Protein 6B4A (pdb70)

Structure (mmCIF, N/CA/C/O backbone):
data_6B4A
#
_entry.id   6B4A
#
_cell.length_a   36.860
_cell.length_b   53.230
_cell.length_c   96.380
_cell.angle_alpha   90.000
_cell.angle_beta   90.000
_cell.angle_gamma   90.000
#
_symmetry.space_group_name_H-M   'P 21 21 21'
#
loop_
_entity.id
_entity.type
_entity.pdbx_description
1 polymer Doublecortin
2 non-polymer 'FORMIC ACID'
3 water water
#
loop_
_atom_site.group_PDB
_atom_site.id
_atom_site.type_symbol
_atom_site.label_atom_id
_atom_site.label_alt_id
_atom_site.label_comp_id
_atom_site.label_asym_id
_atom_site.label_entity_id
_atom_site.label_seq_id
_atom_site.pdbx_PDB_ins_code
_atom_site.Cartn_x
_atom_site.Cartn_y
_atom_site.Cartn_z
_atom_site.occupancy
_atom_site.B_iso_or_equiv
_atom_site.auth_seq_id
_atom_site.auth_comp_id
_atom_site.auth_asym_id
_atom_site.auth_atom_id
_atom_site.pdbx_PDB_model_num
ATOM 1 N N . ILE A 1 9 ? 49.007 -14.004 0.013 1.00 83.80 148 ILE A N 1
ATOM 2 C CA . ILE A 1 9 ? 48.806 -12.562 -0.080 1.00 81.50 148 ILE A CA 1
ATOM 3 C C . ILE A 1 9 ? 47.529 -12.259 -0.859 1.00 78.29 148 ILE A C 1
ATOM 4 O O . ILE A 1 9 ? 47.478 -12.444 -2.072 1.00 82.46 148 ILE A O 1
ATOM 6 N N . PRO A 1 10 ? 46.495 -11.796 -0.166 1.00 80.02 149 PRO A N 1
ATOM 7 C CA . PRO A 1 10 ? 45.227 -11.501 -0.842 1.00 84.04 149 PRO A CA 1
ATOM 8 C C . PRO A 1 10 ? 45.320 -10.275 -1.742 1.00 83.32 149 PRO A C 1
ATOM 9 O O . PRO A 1 10 ? 46.215 -9.435 -1.620 1.00 83.27 149 PRO A O 1
ATOM 13 N N . ALA A 1 11 ? 44.370 -10.200 -2.677 1.00 83.35 150 ALA A N 1
ATOM 14 C CA . ALA A 1 11 ? 44.137 -8.986 -3.440 1.00 82.16 150 ALA A CA 1
ATOM 15 C C . ALA A 1 11 ? 43.585 -7.905 -2.510 1.00 70.07 150 ALA A C 1
ATOM 16 O O . ALA A 1 11 ? 43.089 -8.212 -1.424 1.00 68.85 150 ALA A O 1
ATOM 18 N N . PRO A 1 12 ? 43.681 -6.630 -2.900 1.00 69.73 151 PRO A N 1
ATOM 19 C CA . PRO A 1 12 ? 43.251 -5.545 -1.996 1.00 61.99 151 PRO A CA 1
ATOM 20 C C . PRO A 1 12 ? 41.765 -5.619 -1.682 1.00 65.01 151 PRO A C 1
ATOM 21 O O . PRO A 1 12 ? 40.919 -5.607 -2.579 1.00 74.33 151 PRO A O 1
ATOM 25 N N . ARG A 1 13 ? 41.451 -5.676 -0.388 1.00 51.15 152 ARG A N 1
ATOM 26 C CA . ARG A 1 13 ? 40.066 -5.771 0.052 1.00 50.52 152 ARG A CA 1
ATOM 27 C C . ARG A 1 13 ? 39.328 -4.457 -0.189 1.00 55.29 152 ARG A C 1
ATOM 28 O O . ARG A 1 13 ? 39.903 -3.370 -0.074 1.00 58.38 152 ARG A O 1
ATOM 36 N N . LEU A 1 14 ? 38.045 -4.564 -0.525 1.00 44.44 153 LEU A N 1
ATOM 37 C CA . LEU A 1 14 ? 37.205 -3.405 -0.799 1.00 43.42 153 LEU A CA 1
ATOM 38 C C . LEU A 1 14 ? 36.381 -3.068 0.435 1.00 47.73 153 LEU A C 1
ATOM 39 O O . LEU A 1 14 ? 35.727 -3.954 1.006 1.00 39.96 153 LEU A O 1
ATOM 44 N N . MET A 1 15 ? 36.422 -1.795 0.838 1.00 39.30 154 MET A N 1
ATOM 45 C CA . MET A 1 15 ? 35.595 -1.249 1.907 1.00 36.77 154 MET A CA 1
ATOM 46 C C . MET A 1 15 ? 34.592 -0.272 1.315 1.00 41.48 154 MET A C 1
ATOM 47 O O . MET A 1 15 ? 34.958 0.576 0.490 1.00 47.35 154 MET A O 1
ATOM 52 N N . TRP A 1 16 ? 33.341 -0.364 1.759 1.00 36.83 155 TRP A N 1
ATOM 53 C CA . TRP A 1 16 ? 32.324 0.635 1.439 1.00 37.54 155 TRP A CA 1
ATOM 54 C C . TRP A 1 16 ? 32.224 1.569 2.644 1.00 34.37 155 TRP A C 1
ATOM 55 O O . TRP A 1 16 ? 31.677 1.190 3.689 1.00 33.51 155 TRP A O 1
ATOM 66 N N . LEU A 1 17 ? 32.776 2.776 2.507 1.00 36.10 156 LEU A N 1
ATOM 67 C CA . LEU A 1 17 ? 32.929 3.712 3.622 1.00 36.60 156 LEU A CA 1
ATOM 68 C C . LEU A 1 17 ? 31.727 4.643 3.756 1.00 41.16 156 LEU A C 1
ATOM 69 O O . LEU A 1 17 ? 31.276 5.237 2.769 1.00 43.19 156 LEU A O 1
ATOM 74 N N . TYR A 1 18 ? 31.248 4.814 4.994 1.00 36.39 157 TYR A N 1
ATOM 75 C CA . TYR A 1 18 ? 30.117 5.689 5.288 1.00 37.23 157 TYR A CA 1
ATOM 76 C C . TYR A 1 18 ? 30.529 6.798 6.247 1.00 41.12 157 TYR A C 1
ATOM 77 O O . TYR A 1 18 ? 31.185 6.542 7.261 1.00 39.81 157 TYR A O 1
ATOM 86 N N . ARG A 1 19 ? 30.158 8.031 5.901 1.00 42.04 158 ARG A N 1
ATOM 87 C CA . ARG A 1 19 ? 30.483 9.207 6.701 1.00 52.56 158 ARG A CA 1
ATOM 88 C C . ARG A 1 19 ? 29.505 9.313 7.859 1.00 45.82 158 ARG A C 1
ATOM 89 O O . ARG A 1 19 ? 28.291 9.379 7.651 1.00 46.40 158 ARG A O 1
ATOM 97 N N . ASN A 1 20 ? 30.029 9.353 9.070 1.00 41.90 159 ASN A N 1
ATOM 98 C CA . ASN A 1 20 ? 29.173 9.304 10.245 1.00 43.05 159 ASN A CA 1
ATOM 99 C C . ASN A 1 20 ? 28.290 10.535 10.297 1.00 50.20 159 ASN A C 1
ATOM 100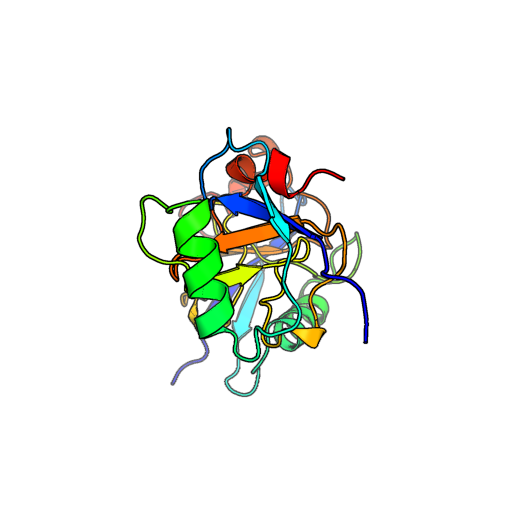 O O . ASN A 1 20 ? 28.786 11.664 10.274 1.00 59.51 159 ASN A O 1
ATOM 105 N N . GLY A 1 21 ? 26.981 10.314 10.363 1.00 48.59 160 GLY A N 1
ATOM 106 C CA . GLY A 1 21 ? 26.031 11.387 10.531 1.00 46.42 160 GLY A CA 1
ATOM 107 C C . GLY A 1 21 ? 25.525 11.980 9.243 1.00 49.15 160 GLY A C 1
ATOM 108 O O . GLY A 1 21 ? 24.678 12.883 9.287 1.00 51.06 160 GLY A O 1
ATOM 109 N N . ASP A 1 22 ? 26.017 11.503 8.101 1.00 51.77 161 ASP A N 1
ATOM 110 C CA . ASP A 1 22 ? 25.633 12.005 6.781 1.00 53.07 161 ASP A CA 1
ATOM 111 C C . ASP A 1 22 ? 24.611 11.017 6.223 1.00 54.30 161 ASP A C 1
ATOM 112 O O . ASP A 1 22 ? 24.956 10.056 5.530 1.00 54.05 161 ASP A O 1
ATOM 117 N N . LYS A 1 23 ? 23.334 11.261 6.535 1.00 55.73 162 LYS A N 1
ATOM 118 C CA . LYS A 1 23 ? 22.271 10.327 6.183 1.00 56.88 162 LYS A CA 1
ATOM 119 C C . LYS A 1 23 ? 22.084 10.176 4.682 1.00 59.42 162 LYS A C 1
ATOM 120 O O . LYS A 1 23 ? 21.406 9.238 4.253 1.00 61.36 162 LYS A O 1
ATOM 122 N N . HIS A 1 24 ? 22.648 11.071 3.877 1.00 62.24 163 HIS A N 1
ATOM 123 C CA . HIS A 1 24 ? 22.542 10.975 2.432 1.00 63.35 163 HIS A CA 1
ATOM 124 C C . HIS A 1 24 ? 23.751 10.306 1.795 1.00 62.11 163 HIS A C 1
ATOM 125 O O . HIS A 1 24 ? 23.750 10.087 0.582 1.00 68.49 163 HIS A O 1
ATOM 132 N N . ASP A 1 25 ? 24.780 9.981 2.575 1.00 59.06 164 ASP A N 1
ATOM 133 C CA . ASP A 1 25 ? 25.949 9.298 2.035 1.00 60.52 164 ASP A CA 1
ATOM 134 C C . ASP A 1 25 ? 25.551 7.928 1.500 1.00 57.85 164 ASP A C 1
ATOM 135 O O . ASP A 1 25 ? 25.093 7.065 2.254 1.00 56.42 164 ASP A O 1
ATOM 140 N N . ASP A 1 26 ? 25.727 7.725 0.197 1.00 59.58 165 ASP A N 1
ATOM 141 C CA . ASP A 1 26 ? 25.427 6.441 -0.412 1.00 65.79 165 ASP A CA 1
ATOM 142 C C . ASP A 1 26 ? 26.607 5.478 -0.381 1.00 57.44 165 ASP A C 1
ATOM 143 O O . ASP A 1 26 ? 26.529 4.410 -0.987 1.00 57.63 165 ASP A O 1
ATOM 148 N N . GLY A 1 27 ? 27.699 5.829 0.291 1.00 55.43 166 GLY A N 1
ATOM 149 C CA . GLY A 1 27 ? 28.850 4.949 0.369 1.00 53.33 166 GLY A CA 1
ATOM 150 C C . GLY A 1 27 ? 29.961 5.250 -0.623 1.00 54.03 166 GLY A C 1
ATOM 151 O O . GLY A 1 27 ? 29.710 5.470 -1.811 1.00 56.41 166 GLY A O 1
ATOM 152 N N . THR A 1 28 ? 31.202 5.231 -0.139 1.00 41.77 167 THR A N 1
ATOM 153 C CA . THR A 1 28 ? 32.383 5.505 -0.948 1.00 44.32 167 THR A CA 1
ATOM 154 C C . THR A 1 28 ? 33.262 4.264 -1.006 1.00 43.96 167 THR A C 1
ATOM 155 O O . THR A 1 28 ? 33.782 3.836 0.038 1.00 41.90 167 THR A O 1
ATOM 159 N N . PRO A 1 29 ? 33.472 3.660 -2.177 1.00 45.58 168 PRO A N 1
ATOM 160 C CA . PRO A 1 29 ? 34.328 2.467 -2.246 1.00 45.68 168 PRO A CA 1
ATOM 161 C C . PRO A 1 29 ? 35.797 2.825 -2.076 1.00 54.53 168 PRO A C 1
ATOM 162 O O . PRO A 1 29 ? 36.294 3.800 -2.647 1.00 50.97 168 PRO A O 1
ATOM 166 N N . PHE A 1 30 ? 36.504 1.993 -1.318 1.00 46.87 169 PHE A N 1
ATOM 167 C CA . PHE A 1 30 ? 37.897 2.229 -0.970 1.00 48.92 169 PHE A CA 1
ATOM 168 C C . PHE A 1 30 ? 38.627 0.894 -0.943 1.00 51.48 169 PHE A C 1
ATOM 169 O O . PHE A 1 30 ? 38.180 -0.042 -0.270 1.00 47.23 169 PHE A O 1
ATOM 177 N N . PHE A 1 31 ? 39.754 0.810 -1.647 1.00 53.99 170 PHE A N 1
ATOM 178 C CA . PHE A 1 31 ? 40.532 -0.420 -1.732 1.00 55.97 170 PHE A CA 1
ATOM 179 C C . PHE A 1 31 ? 41.716 -0.353 -0.776 1.00 57.04 170 PHE A C 1
ATOM 180 O O . PHE A 1 31 ? 42.538 0.565 -0.860 1.00 59.68 170 PHE A O 1
ATOM 188 N N . VAL A 1 32 ? 41.810 -1.336 0.116 1.00 55.47 171 VAL A N 1
ATOM 189 C CA . VAL A 1 32 ? 42.899 -1.409 1.087 1.00 56.66 171 VAL A CA 1
ATOM 190 C C . VAL A 1 32 ? 44.099 -2.060 0.404 1.00 64.49 171 VAL A C 1
ATOM 191 O O . VAL A 1 32 ? 44.166 -3.285 0.288 1.00 67.61 171 VAL A O 1
ATOM 195 N N . ARG A 1 33 ? 45.060 -1.248 -0.026 1.00 72.17 172 ARG A N 1
ATOM 196 C CA . ARG A 1 33 ? 46.248 -1.798 -0.660 1.00 81.82 172 ARG A CA 1
ATOM 197 C C . ARG A 1 33 ? 47.062 -2.587 0.367 1.00 85.62 172 ARG A C 1
ATOM 198 O O . ARG A 1 33 ? 47.013 -2.294 1.567 1.00 77.95 172 ARG A O 1
ATOM 200 N N . PRO A 1 34 ? 47.804 -3.608 -0.077 1.00 89.08 173 PRO A N 1
ATOM 201 C CA . PRO A 1 34 ? 48.409 -4.555 0.877 1.00 87.74 173 PRO A CA 1
ATOM 202 C C . PRO A 1 34 ? 49.540 -3.977 1.717 1.00 88.80 173 PRO A C 1
ATOM 203 O O . PRO A 1 34 ? 49.962 -4.635 2.678 1.00 87.68 173 PRO A O 1
ATOM 207 N N . TYR A 1 35 ? 50.051 -2.788 1.394 1.00 88.25 174 TYR A N 1
ATOM 208 C CA . TYR A 1 35 ? 51.175 -2.243 2.145 1.00 89.27 174 TYR A CA 1
ATOM 209 C C . TYR A 1 35 ? 50.757 -1.635 3.478 1.00 84.24 174 TYR A C 1
ATOM 210 O O . TYR A 1 35 ? 51.605 -1.480 4.362 1.00 89.16 174 TYR A O 1
ATOM 219 N N . ILE A 1 36 ? 49.482 -1.291 3.639 1.00 78.30 175 ILE A N 1
ATOM 220 C CA . ILE A 1 36 ? 48.989 -0.592 4.825 1.00 69.65 175 ILE A CA 1
ATOM 221 C C . ILE A 1 36 ? 49.089 -1.535 6.022 1.00 68.64 175 ILE A C 1
ATOM 222 O O . ILE A 1 36 ? 48.384 -2.546 6.085 1.00 66.88 175 ILE A O 1
ATOM 227 N N . LYS A 1 37 ? 49.955 -1.200 6.986 1.00 70.92 176 LYS A N 1
ATOM 228 C CA . LYS A 1 37 ? 50.261 -2.105 8.087 1.00 73.57 176 LYS A CA 1
ATOM 229 C C . LYS A 1 37 ? 49.745 -1.662 9.453 1.00 73.74 176 LYS A C 1
ATOM 230 O O . LYS A 1 37 ? 49.603 -2.512 10.338 1.00 72.83 176 LYS A O 1
ATOM 232 N N . SER A 1 38 ? 49.450 -0.379 9.658 1.00 63.95 177 SER A N 1
ATOM 233 C CA . SER A 1 38 ? 48.901 0.079 10.928 1.00 60.46 177 SER A CA 1
ATOM 234 C C . SER A 1 38 ? 47.566 0.777 10.708 1.00 62.98 177 SER A C 1
ATOM 235 O O . SER A 1 38 ? 47.264 1.262 9.613 1.00 55.70 177 SER A O 1
ATOM 238 N N . MET A 1 39 ? 46.765 0.824 11.777 1.00 48.19 178 MET A N 1
ATOM 239 C CA . MET A 1 39 ? 45.455 1.455 11.680 1.00 43.16 178 MET A CA 1
ATOM 240 C C . MET A 1 39 ? 45.579 2.931 11.338 1.00 48.64 178 MET A C 1
ATOM 241 O O . MET A 1 39 ? 44.827 3.438 10.497 1.00 47.47 178 MET A O 1
ATOM 246 N N . GLU A 1 40 ? 46.520 3.644 11.977 1.00 47.64 179 GLU A N 1
ATOM 247 C CA . GLU A 1 40 ? 46.637 5.079 11.721 1.00 48.59 179 GLU A CA 1
ATOM 248 C C . GLU A 1 40 ? 46.991 5.348 10.268 1.00 46.97 179 GLU A C 1
ATOM 249 O O . GLU A 1 40 ? 46.519 6.324 9.676 1.00 49.71 179 GLU A O 1
ATOM 255 N N . SER A 1 41 ? 47.824 4.492 9.677 1.00 49.65 180 SER A N 1
ATOM 256 C CA . SER A 1 41 ? 48.086 4.591 8.247 1.00 52.35 180 SER A CA 1
ATOM 257 C C . SER A 1 41 ? 46.798 4.463 7.442 1.00 49.95 180 SER A C 1
ATOM 258 O O . SER A 1 41 ? 46.577 5.215 6.486 1.00 46.02 180 SER A O 1
ATOM 261 N N . LEU A 1 42 ? 45.935 3.517 7.819 1.00 43.50 181 LEU A N 1
ATOM 262 C CA . LEU A 1 42 ? 44.664 3.343 7.120 1.00 43.35 181 LEU A CA 1
ATOM 263 C C . LEU A 1 42 ? 43.741 4.538 7.331 1.00 43.65 181 LEU A C 1
ATOM 264 O O . LEU A 1 42 ? 43.139 5.037 6.371 1.00 43.93 181 LEU A O 1
ATOM 269 N N . TYR A 1 43 ? 43.614 5.004 8.583 1.00 41.84 182 TYR A N 1
ATOM 270 C CA . TYR A 1 43 ? 42.780 6.172 8.869 1.00 44.86 182 TYR A CA 1
ATOM 271 C C . TYR A 1 43 ? 43.208 7.366 8.033 1.00 43.26 182 TYR A C 1
ATOM 272 O O . TYR A 1 43 ? 42.366 8.142 7.563 1.00 45.10 182 TYR A O 1
ATOM 281 N N . GLN A 1 44 ? 44.520 7.538 7.853 1.00 44.02 183 GLN A N 1
ATOM 282 C CA . GLN A 1 44 ? 45.019 8.666 7.073 1.00 56.19 183 GLN A CA 1
ATOM 283 C C . GLN A 1 44 ? 44.564 8.572 5.622 1.00 52.04 183 GLN A C 1
ATOM 284 O O . GLN A 1 44 ? 44.091 9.558 5.045 1.00 51.65 183 GLN A O 1
ATOM 286 N N . GLN A 1 45 ? 44.698 7.389 5.013 1.00 47.64 184 GLN A N 1
ATOM 287 C CA . GLN A 1 45 ? 44.294 7.241 3.617 1.00 54.39 184 GLN A CA 1
ATOM 288 C C . GLN A 1 45 ? 42.783 7.381 3.453 1.00 52.16 184 GLN A C 1
ATOM 289 O O . GLN A 1 45 ? 42.323 7.967 2.467 1.00 51.05 184 GLN A O 1
ATOM 291 N N . ILE A 1 46 ? 42.005 6.887 4.425 1.00 47.38 185 ILE A N 1
ATOM 292 C CA . ILE A 1 46 ? 40.551 7.026 4.380 1.00 47.02 185 ILE A CA 1
ATOM 293 C C . ILE A 1 46 ? 40.147 8.482 4.530 1.00 57.03 185 ILE A C 1
ATOM 294 O O . ILE A 1 46 ? 39.282 8.981 3.798 1.00 49.44 185 ILE A O 1
ATOM 299 N N . THR A 1 47 ? 40.762 9.183 5.486 1.00 47.10 186 THR A N 1
ATOM 300 C CA . THR A 1 47 ? 40.486 10.605 5.661 1.00 48.99 186 THR A CA 1
ATOM 301 C C . THR A 1 47 ? 40.663 11.364 4.353 1.00 57.06 186 THR A C 1
ATOM 302 O O . THR A 1 47 ? 39.818 12.189 3.987 1.00 59.06 186 THR A O 1
ATOM 306 N N . LYS A 1 48 ? 41.741 11.072 3.619 1.00 61.31 187 LYS A N 1
ATOM 307 C CA . LYS A 1 48 ? 41.980 11.746 2.345 1.00 64.42 187 LYS A CA 1
ATOM 308 C C . LYS A 1 48 ? 40.805 11.568 1.389 1.00 64.16 187 LYS A C 1
ATOM 309 O O . LYS A 1 48 ? 40.447 12.497 0.660 1.00 66.50 187 LYS A O 1
ATOM 311 N N . GLU A 1 49 ? 40.173 10.394 1.398 1.00 54.73 188 GLU A N 1
ATOM 312 C CA . GLU A 1 49 ? 39.139 10.095 0.411 1.00 56.40 188 GLU A CA 1
ATOM 313 C C . GLU A 1 49 ? 37.809 10.753 0.755 1.00 62.05 188 GLU A C 1
ATOM 314 O O . GLU A 1 49 ? 37.218 11.437 -0.084 1.00 65.22 188 GLU A O 1
ATOM 320 N N . ILE A 1 50 ? 37.312 10.548 1.977 1.00 62.84 189 ILE A N 1
ATOM 321 C CA . ILE A 1 50 ? 35.960 10.982 2.324 1.00 61.29 189 ILE A CA 1
ATOM 322 C C . ILE A 1 50 ? 35.923 12.324 3.051 1.00 58.95 189 ILE A C 1
ATOM 323 O O . ILE A 1 50 ? 34.840 12.919 3.154 1.00 60.34 189 ILE A O 1
ATOM 328 N N . THR A 1 51 ? 37.066 12.821 3.546 1.00 52.03 190 THR A N 1
ATOM 329 C CA . THR A 1 51 ? 37.231 14.086 4.268 1.00 63.95 190 THR A CA 1
ATOM 330 C C . THR A 1 51 ? 36.049 14.407 5.179 1.00 65.37 190 THR A C 1
ATOM 331 O O . THR A 1 51 ? 35.263 15.314 4.876 1.00 70.76 190 THR A O 1
ATOM 335 N N . PRO A 1 52 ? 35.908 13.708 6.306 1.00 59.47 191 PRO A N 1
ATOM 336 C CA . PRO A 1 52 ? 34.788 13.986 7.215 1.00 55.55 191 PRO A CA 1
ATOM 337 C C . PRO A 1 52 ? 34.797 15.428 7.701 1.00 63.37 191 PRO A C 1
ATOM 338 O O . PRO A 1 52 ? 35.847 16.002 8.011 1.00 57.83 191 PRO A O 1
ATOM 342 N N . ILE A 1 53 ? 33.599 16.015 7.774 1.00 69.83 192 ILE A N 1
ATOM 343 C CA . ILE A 1 53 ? 33.476 17.400 8.216 1.00 72.42 192 ILE A CA 1
ATOM 344 C C . ILE A 1 53 ? 33.775 17.570 9.697 1.00 74.75 192 ILE A C 1
ATOM 345 O O . ILE A 1 53 ? 33.798 18.704 10.186 1.00 78.21 192 ILE A O 1
ATOM 347 N N . ALA A 1 54 ? 34.044 16.485 10.419 1.00 66.02 193 ALA A N 1
ATOM 348 C CA . ALA A 1 54 ? 34.367 16.550 11.840 1.00 68.80 193 ALA A CA 1
ATOM 349 C C . ALA A 1 54 ? 35.836 16.255 12.134 1.00 65.14 193 ALA A C 1
ATOM 350 O O . ALA A 1 54 ? 36.217 16.158 13.307 1.00 64.80 193 ALA A O 1
ATOM 352 N N . GLY A 1 55 ? 36.672 16.123 11.111 1.00 58.71 194 GLY A N 1
ATOM 353 C CA . GLY A 1 55 ? 38.082 15.899 11.317 1.00 58.31 194 GLY A CA 1
ATOM 354 C C . GLY A 1 55 ? 38.524 14.543 10.806 1.00 57.45 194 GLY A C 1
ATOM 355 O O . GLY A 1 55 ? 37.725 13.760 10.287 1.00 55.25 194 GLY A O 1
ATOM 356 N N . PRO A 1 56 ? 39.814 14.244 10.942 1.00 48.58 195 PRO A N 1
ATOM 357 C CA . PRO A 1 56 ? 40.331 12.987 10.411 1.00 44.74 195 PRO A CA 1
ATOM 358 C C . PRO A 1 56 ? 39.689 11.783 11.082 1.00 42.02 195 PRO A C 1
ATOM 359 O O . PRO A 1 56 ? 39.257 11.830 12.238 1.00 41.25 195 PRO A O 1
ATOM 363 N N . VAL A 1 57 ? 39.633 10.689 10.330 1.00 40.58 196 VAL A N 1
ATOM 364 C CA . VAL A 1 57 ? 39.039 9.472 10.856 1.00 35.90 196 VAL A CA 1
ATOM 365 C C . VAL A 1 57 ? 39.880 8.952 12.009 1.00 37.04 196 VAL A C 1
ATOM 366 O O . VAL A 1 57 ? 41.113 8.911 11.929 1.00 44.20 196 VAL A O 1
ATOM 370 N N . ARG A 1 58 ? 39.213 8.551 13.096 1.00 39.42 197 ARG A N 1
ATOM 371 C CA . ARG A 1 58 ? 39.876 7.888 14.211 1.00 35.98 197 ARG A CA 1
ATOM 372 C C . ARG A 1 58 ? 39.269 6.545 14.574 1.00 37.16 197 ARG A C 1
ATOM 373 O O . ARG A 1 58 ? 39.940 5.746 15.237 1.00 42.04 197 ARG A O 1
ATOM 381 N N . ARG A 1 59 ? 38.023 6.290 14.201 1.00 38.53 198 ARG A N 1
ATOM 382 C CA . ARG A 1 59 ? 37.359 5.037 14.513 1.00 34.88 198 ARG A CA 1
ATOM 383 C C . ARG A 1 59 ? 36.614 4.551 13.289 1.00 32.40 198 ARG A C 1
ATOM 384 O O . ARG A 1 59 ? 36.028 5.347 12.549 1.00 32.19 198 ARG A O 1
ATOM 392 N N . ILE A 1 60 ? 36.610 3.236 13.112 1.00 25.44 199 ILE A N 1
ATOM 393 C CA . ILE A 1 60 ? 35.848 2.578 12.063 1.00 24.91 199 ILE A CA 1
ATOM 394 C C . ILE A 1 60 ? 35.064 1.438 12.696 1.00 27.88 199 ILE A C 1
ATOM 395 O O . ILE A 1 60 ? 35.632 0.624 13.434 1.00 31.77 199 ILE A O 1
ATOM 400 N N . PHE A 1 61 ? 33.763 1.410 12.430 1.00 23.37 200 PHE A N 1
ATOM 401 C CA . PHE A 1 61 ? 32.833 0.414 12.938 1.00 24.14 200 PHE A CA 1
ATOM 402 C C . PHE A 1 61 ? 32.362 -0.475 11.794 1.00 27.40 200 PHE A C 1
ATOM 403 O O . PHE A 1 61 ? 32.096 0.023 10.694 1.00 28.05 200 PHE A O 1
ATOM 411 N N . ASP A 1 62 ? 32.223 -1.780 12.053 1.00 26.94 201 ASP A N 1
ATOM 412 C CA . ASP A 1 62 ? 31.470 -2.602 11.117 1.00 27.70 201 ASP A CA 1
ATOM 413 C C . ASP A 1 62 ? 29.977 -2.430 11.396 1.00 26.01 201 ASP A C 1
ATOM 414 O O . ASP A 1 62 ? 29.573 -1.698 12.298 1.00 25.63 201 ASP A O 1
ATOM 419 N N . GLN A 1 63 ? 29.139 -3.097 10.601 1.00 27.31 202 GLN A N 1
ATOM 420 C CA . GLN A 1 63 ? 27.684 -2.978 10.720 1.00 26.58 202 GLN A CA 1
ATOM 421 C C . GLN A 1 63 ? 27.119 -3.583 12.001 1.00 28.60 202 GLN A C 1
ATOM 422 O O . GLN A 1 63 ? 25.933 -3.395 12.282 1.00 35.10 202 GLN A O 1
ATOM 428 N N . ASN A 1 64 ? 27.904 -4.339 12.759 1.00 30.55 203 ASN A N 1
ATOM 429 C CA . ASN A 1 64 ? 27.491 -4.724 14.101 1.00 35.76 203 ASN A CA 1
ATOM 430 C C . ASN A 1 64 ? 28.077 -3.800 15.153 1.00 31.33 203 ASN A C 1
ATOM 431 O O . ASN A 1 64 ? 28.097 -4.146 16.339 1.00 37.15 203 ASN A O 1
ATOM 436 N N . PHE A 1 65 ? 28.570 -2.638 14.726 1.00 29.02 204 PHE A N 1
ATOM 437 C CA . PHE A 1 65 ? 29.139 -1.618 15.610 1.00 35.15 204 PHE A CA 1
ATOM 438 C C . PHE A 1 65 ? 30.324 -2.143 16.414 1.00 38.00 204 PHE A C 1
ATOM 439 O O . PHE A 1 65 ? 30.619 -1.648 17.502 1.00 31.98 204 PHE A O 1
ATOM 447 N N . ARG A 1 66 ? 31.024 -3.143 15.888 1.00 33.79 205 ARG A N 1
ATOM 448 C CA . ARG A 1 66 ? 32.301 -3.525 16.467 1.00 39.04 205 ARG A CA 1
ATOM 449 C C . ARG A 1 66 ? 33.377 -2.608 15.909 1.00 39.24 205 ARG A C 1
ATOM 450 O O . ARG A 1 66 ? 33.430 -2.367 14.698 1.00 29.81 205 ARG A O 1
ATOM 452 N N . VAL A 1 67 ? 34.231 -2.099 16.797 1.00 30.45 206 VAL A N 1
ATOM 453 C CA . VAL A 1 67 ? 35.348 -1.255 16.388 1.00 31.95 206 VAL A CA 1
ATOM 454 C C . VAL A 1 67 ? 36.412 -2.120 15.733 1.00 37.06 206 VAL A C 1
ATOM 455 O O . VAL A 1 67 ? 36.798 -3.173 16.258 1.00 37.58 206 VAL A O 1
ATOM 459 N N . ILE A 1 68 ? 36.921 -1.670 14.598 1.00 33.15 207 ILE A N 1
ATOM 460 C CA . ILE A 1 68 ? 38.012 -2.378 13.941 1.00 38.47 207 ILE A CA 1
ATOM 461 C C . ILE A 1 68 ? 39.304 -2.029 14.666 1.00 39.16 207 ILE A C 1
ATOM 462 O O . ILE A 1 68 ? 39.652 -0.852 14.806 1.00 36.64 207 ILE A O 1
ATOM 467 N N . THR A 1 69 ? 40.017 -3.048 15.135 1.00 36.43 208 THR A N 1
ATOM 468 C CA . THR A 1 69 ? 41.250 -2.816 15.871 1.00 47.65 208 THR A CA 1
ATOM 469 C C . THR A 1 69 ? 42.485 -3.262 15.112 1.00 56.58 208 THR A C 1
ATOM 470 O O . THR A 1 69 ? 43.589 -2.830 15.454 1.00 65.14 208 THR A O 1
ATOM 474 N N . ASP A 1 70 ? 42.326 -4.088 14.083 1.00 52.23 209 ASP A N 1
ATOM 475 C CA . ASP A 1 70 ? 43.457 -4.562 13.307 1.00 57.74 209 ASP A CA 1
ATOM 476 C C . ASP A 1 70 ? 43.022 -4.723 11.860 1.00 49.03 209 ASP A C 1
ATOM 477 O O . ASP A 1 70 ? 41.860 -5.032 11.580 1.00 50.35 209 ASP A O 1
ATOM 482 N N . LEU A 1 71 ? 43.975 -4.521 10.944 1.00 46.99 210 LEU A N 1
ATOM 483 C CA . LEU A 1 71 ? 43.674 -4.580 9.514 1.00 43.68 210 LEU A CA 1
ATOM 484 C C . LEU A 1 71 ? 43.159 -5.948 9.096 1.00 49.04 210 LEU A C 1
ATOM 485 O O . LEU A 1 71 ? 42.303 -6.050 8.209 1.00 46.29 210 LEU A O 1
ATOM 490 N N . ASP A 1 72 ? 43.681 -7.015 9.708 1.00 49.83 211 ASP A N 1
ATOM 491 C CA . ASP A 1 72 ? 43.273 -8.358 9.317 1.00 57.05 211 ASP A CA 1
ATOM 492 C C . ASP A 1 72 ? 41.779 -8.588 9.498 1.00 55.08 211 ASP A C 1
ATOM 493 O O . ASP A 1 72 ? 41.238 -9.544 8.932 1.00 56.39 211 ASP A O 1
ATOM 498 N N . ASP A 1 73 ? 41.097 -7.729 10.252 1.00 48.44 212 ASP A N 1
ATOM 499 C CA . ASP A 1 73 ? 39.669 -7.896 10.479 1.00 48.77 212 ASP A CA 1
ATOM 500 C C . ASP A 1 73 ? 38.810 -7.369 9.335 1.00 46.52 212 ASP A C 1
ATOM 501 O O . ASP A 1 73 ? 37.614 -7.668 9.298 1.00 42.87 212 ASP A O 1
ATOM 506 N N . ILE A 1 74 ? 39.379 -6.603 8.404 1.00 38.24 213 ILE A N 1
ATOM 507 C CA . ILE A 1 74 ? 38.592 -6.011 7.326 1.00 43.04 213 ILE A CA 1
ATOM 508 C C . ILE A 1 74 ? 38.112 -7.086 6.360 1.00 36.87 213 ILE A C 1
ATOM 509 O O . ILE A 1 74 ? 38.878 -7.963 5.947 1.00 47.06 213 ILE A O 1
ATOM 514 N N . VAL A 1 75 ? 36.841 -7.001 5.967 1.00 34.78 214 VAL A N 1
ATOM 515 C CA . VAL A 1 75 ? 36.190 -7.996 5.118 1.00 45.22 214 VAL A CA 1
ATOM 516 C C . VAL A 1 75 ? 35.929 -7.389 3.743 1.00 41.83 214 VAL A C 1
ATOM 517 O O . VAL A 1 75 ? 35.317 -6.316 3.631 1.00 38.99 214 VAL A O 1
ATOM 521 N N . ASP A 1 76 ? 36.384 -8.085 2.698 1.00 42.43 215 ASP A N 1
ATOM 522 C CA . ASP A 1 76 ? 36.193 -7.609 1.332 1.00 36.11 215 ASP A CA 1
ATOM 523 C C . ASP A 1 76 ? 34.714 -7.431 1.034 1.00 34.02 215 ASP A C 1
ATOM 524 O O . ASP A 1 76 ? 33.917 -8.348 1.237 1.00 34.43 215 ASP A O 1
ATOM 529 N N . GLY A 1 77 ? 34.342 -6.238 0.567 1.00 33.62 216 GLY A N 1
ATOM 530 C CA . GLY A 1 77 ? 32.957 -5.945 0.270 1.00 37.00 216 GLY A CA 1
ATOM 531 C C . GLY A 1 77 ? 32.102 -5.523 1.452 1.00 39.91 216 GLY A C 1
ATOM 532 O O . GLY A 1 77 ? 30.912 -5.240 1.260 1.00 41.10 216 GLY A O 1
ATOM 533 N N . ALA A 1 78 ? 32.654 -5.463 2.661 1.00 37.60 217 ALA A N 1
ATOM 534 C CA . ALA A 1 78 ? 31.854 -5.082 3.818 1.00 35.28 217 ALA A CA 1
ATOM 535 C C . ALA A 1 78 ? 31.702 -3.556 3.895 1.00 32.82 217 ALA A C 1
ATOM 536 O O . ALA A 1 78 ? 32.427 -2.806 3.240 1.00 36.58 217 ALA A O 1
ATOM 538 N N . LYS A 1 79 ? 30.727 -3.101 4.686 1.00 30.05 218 LYS A N 1
ATOM 539 C CA . LYS A 1 79 ? 30.445 -1.676 4.861 1.00 31.16 218 LYS A CA 1
ATOM 540 C C . LYS A 1 79 ? 30.925 -1.207 6.229 1.00 32.17 218 LYS A C 1
ATOM 541 O O . LYS A 1 79 ? 30.806 -1.935 7.221 1.00 28.77 218 LYS A O 1
ATOM 547 N N . TYR A 1 80 ? 31.432 0.027 6.285 1.00 26.36 219 TYR A N 1
ATOM 548 C CA . TYR A 1 80 ? 32.102 0.529 7.474 1.00 26.34 219 TYR A CA 1
ATOM 549 C C . TYR A 1 80 ? 31.733 1.985 7.723 1.00 27.93 219 TYR A C 1
ATOM 550 O O . TYR A 1 80 ? 31.707 2.815 6.800 1.00 26.69 219 TYR A O 1
ATOM 559 N N . LEU A 1 81 ? 31.471 2.282 8.983 1.00 26.18 220 LEU A N 1
ATOM 560 C CA . LEU A 1 81 ? 31.103 3.614 9.436 1.00 26.34 220 LEU A CA 1
ATOM 561 C C . LEU A 1 81 ? 32.342 4.289 10.012 1.00 25.85 220 LEU A C 1
ATOM 562 O O . LEU A 1 81 ? 32.948 3.779 10.958 1.00 28.33 220 LEU A O 1
ATOM 567 N N . CYS A 1 82 ? 32.716 5.436 9.450 1.00 26.14 221 CYS A N 1
ATOM 568 C CA . CYS A 1 82 ? 33.945 6.115 9.839 1.00 28.13 221 CYS A CA 1
ATOM 569 C C . CYS A 1 82 ? 33.616 7.330 10.700 1.00 31.51 221 CYS A C 1
ATOM 570 O O . CYS A 1 82 ? 32.809 8.173 10.303 1.00 27.67 221 CYS A O 1
ATOM 573 N N . THR A 1 83 ? 34.217 7.408 11.887 1.00 32.46 222 THR A N 1
ATOM 574 C CA . THR A 1 83 ? 34.011 8.547 12.769 1.00 31.58 222 THR A CA 1
ATOM 575 C C . THR A 1 83 ? 35.346 9.219 13.063 1.00 35.12 222 THR A C 1
ATOM 576 O O . THR A 1 83 ? 36.418 8.638 12.878 1.00 36.81 222 THR A O 1
ATOM 580 N N . SER A 1 84 ? 35.271 10.464 13.531 1.00 37.32 223 SER A N 1
ATOM 581 C CA . SER A 1 84 ? 36.454 11.210 13.929 1.00 40.08 223 SER A CA 1
ATOM 582 C C . SER A 1 84 ? 36.743 11.089 15.416 1.00 40.15 223 SER A C 1
ATOM 583 O O . SER A 1 84 ? 37.426 11.952 15.974 1.00 46.91 223 SER A O 1
ATOM 586 N N . GLY A 1 85 ? 36.248 10.040 16.063 1.00 51.72 224 GLY A N 1
ATOM 587 C CA . GLY A 1 85 ? 36.355 9.889 17.496 1.00 59.32 224 GLY A CA 1
ATOM 588 C C . GLY A 1 85 ? 35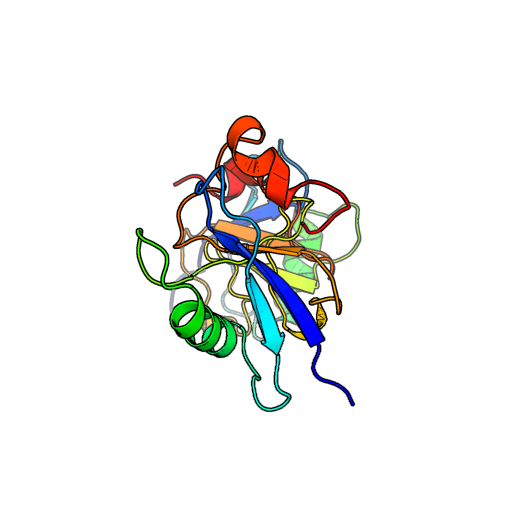.041 10.042 18.225 1.00 66.32 224 GLY A C 1
ATOM 589 O O . GLY A 1 85 ? 34.982 9.743 19.423 1.00 79.06 224 GLY A O 1
ATOM 590 N N . GLU A 1 86 ? 33.992 10.500 17.551 1.00 55.78 225 GLU A N 1
ATOM 591 C CA . GLU A 1 86 ? 32.669 10.558 18.146 1.00 45.09 225 GLU A CA 1
ATOM 592 C C . GLU A 1 86 ? 32.013 9.184 18.066 1.00 43.72 225 GLU A C 1
ATOM 593 O O . GLU A 1 86 ? 32.486 8.286 17.355 1.00 37.24 225 GLU A O 1
ATOM 599 N N . PRO A 1 87 ? 30.939 8.964 18.820 1.00 45.96 226 PRO A N 1
ATOM 600 C CA . PRO A 1 87 ? 30.199 7.706 18.694 1.00 51.80 226 PRO A CA 1
ATOM 601 C C . PRO A 1 87 ? 29.417 7.691 17.396 1.00 46.27 226 PRO A C 1
ATOM 602 O O . PRO A 1 87 ? 29.394 8.701 16.677 1.00 41.26 226 PRO A O 1
ATOM 606 N N . PRO A 1 88 ? 28.781 6.574 17.040 1.00 43.22 227 PRO A N 1
ATOM 607 C CA . PRO A 1 88 ? 27.951 6.586 15.835 1.00 35.25 227 PRO A CA 1
ATOM 608 C C . PRO A 1 88 ? 26.817 7.595 15.961 1.00 35.20 227 PRO A C 1
ATOM 609 O O . PRO A 1 88 ? 26.325 7.887 17.050 1.00 33.87 227 PRO A O 1
ATOM 613 N N . ALA A 1 89 ? 26.427 8.144 14.818 1.00 32.59 228 ALA A N 1
ATOM 614 C CA . ALA A 1 89 ? 25.257 8.996 14.714 1.00 26.55 228 ALA A CA 1
ATOM 615 C C . ALA A 1 89 ? 24.012 8.254 15.183 1.00 27.45 228 ALA A C 1
ATOM 616 O O . ALA A 1 89 ? 23.995 7.026 15.283 1.00 28.18 228 ALA A O 1
ATOM 618 N N . ALA A 1 90 ? 22.949 9.024 15.438 1.00 26.30 229 ALA A N 1
ATOM 619 C CA . ALA A 1 90 ? 21.648 8.461 15.789 1.00 28.94 229 ALA A CA 1
ATOM 620 C C . ALA A 1 90 ? 21.185 7.452 14.745 1.00 29.16 229 ALA A C 1
ATOM 621 O O . ALA A 1 90 ? 21.447 7.612 13.556 1.00 25.57 229 ALA A O 1
ATOM 623 N N . TYR A 1 91 ? 20.406 6.465 15.208 1.00 33.79 230 TYR A N 1
ATOM 624 C CA . TYR A 1 91 ? 19.992 5.332 14.381 1.00 33.14 230 TYR A CA 1
ATOM 625 C C . TYR A 1 91 ? 19.325 5.768 13.081 1.00 31.69 230 TYR A C 1
ATOM 626 O O . TYR A 1 91 ? 19.602 5.206 12.020 1.00 29.96 230 TYR A O 1
ATOM 635 N N . ASP A 1 92 ? 18.439 6.761 13.142 1.00 32.78 231 ASP A N 1
ATOM 636 C CA . ASP A 1 92 ? 17.721 7.195 11.954 1.00 40.02 231 ASP A CA 1
ATOM 637 C C . ASP A 1 92 ? 18.622 7.867 10.929 1.00 39.11 231 ASP A C 1
ATOM 638 O O . ASP A 1 92 ? 18.166 8.137 9.821 1.00 36.86 231 ASP A O 1
ATOM 643 N N . ARG A 1 93 ? 19.875 8.143 11.261 1.00 33.08 232 ARG A N 1
ATOM 644 C CA . ARG A 1 93 ? 20.820 8.623 10.268 1.00 32.89 232 ARG A CA 1
ATOM 645 C C . ARG A 1 93 ? 21.618 7.499 9.620 1.00 34.65 232 ARG A C 1
ATOM 646 O O . ARG A 1 93 ? 22.450 7.766 8.750 1.00 35.96 232 ARG A O 1
ATOM 654 N N . LEU A 1 94 ? 21.385 6.257 10.023 1.00 32.37 233 LEU A N 1
ATOM 655 C CA . LEU A 1 94 ? 22.251 5.141 9.680 1.00 30.39 233 LEU A CA 1
ATOM 656 C C . LEU A 1 94 ? 21.604 4.163 8.702 1.00 35.02 233 LEU A C 1
ATOM 657 O O . LEU A 1 94 ? 22.149 3.077 8.478 1.00 38.29 233 LEU A O 1
ATOM 662 N N . GLU A 1 95 ? 20.463 4.527 8.113 1.00 39.32 234 GLU A N 1
ATOM 663 C CA . GLU A 1 95 ? 19.707 3.577 7.300 1.00 43.12 234 GLU A CA 1
ATOM 664 C C . GLU A 1 95 ? 20.534 3.049 6.128 1.00 44.75 234 GLU A C 1
ATOM 665 O O . GLU A 1 95 ? 20.495 1.853 5.817 1.00 50.52 234 GLU A O 1
ATOM 671 N N . LYS A 1 96 ? 21.282 3.926 5.460 1.00 38.52 235 LYS A N 1
ATOM 672 C CA . LYS A 1 96 ? 22.067 3.497 4.311 1.00 44.73 235 LYS A CA 1
ATOM 673 C C . LYS A 1 96 ? 23.271 2.666 4.739 1.00 40.59 235 LYS A C 1
ATOM 674 O O . LYS A 1 96 ? 23.568 1.643 4.119 1.00 40.66 235 LYS A O 1
ATOM 680 N N . PHE A 1 97 ? 23.978 3.086 5.793 1.00 34.57 236 PHE A N 1
ATOM 681 C CA . PHE A 1 97 ? 25.061 2.261 6.341 1.00 36.50 236 PHE A CA 1
ATOM 682 C C . PHE A 1 97 ? 24.582 0.876 6.771 1.00 36.23 236 PHE A C 1
ATOM 683 O O . PHE A 1 97 ? 25.324 -0.107 6.645 1.00 31.35 236 PHE A O 1
ATOM 691 N N . LEU A 1 98 ? 23.361 0.770 7.278 1.00 33.15 237 LEU A N 1
ATOM 692 C CA . LEU A 1 98 ? 22.926 -0.473 7.888 1.00 35.85 237 LEU A CA 1
ATOM 693 C C . LEU A 1 98 ? 22.183 -1.385 6.929 1.00 36.47 237 LEU A C 1
ATOM 694 O O . LEU A 1 98 ? 21.922 -2.539 7.285 1.00 45.83 237 LEU A O 1
ATOM 699 N N . SER A 1 99 ? 21.837 -0.907 5.737 1.00 44.14 238 SER A N 1
ATOM 700 C CA . SER A 1 99 ? 21.096 -1.734 4.797 1.00 52.92 238 SER A CA 1
ATOM 701 C C . SER A 1 99 ? 21.986 -2.834 4.225 1.00 52.98 238 SER A C 1
ATOM 702 O O . SER A 1 99 ? 23.192 -2.658 4.039 1.00 48.96 238 SER A O 1
ATOM 705 N N . GLU A 1 100 ? 21.379 -3.981 3.945 1.00 56.95 239 GLU A N 1
ATOM 706 C CA . GLU A 1 100 ? 22.125 -5.067 3.341 1.00 55.47 239 GLU A CA 1
ATOM 707 C C . GLU A 1 100 ? 22.129 -4.885 1.825 1.00 62.92 239 GLU A C 1
ATOM 708 O O . GLU A 1 100 ? 23.171 -4.972 1.177 1.00 65.27 239 GLU A O 1
ATOM 710 N N . PRO B 1 10 ? 33.933 5.300 44.315 1.00 88.80 149 PRO B N 1
ATOM 711 C CA . PRO B 1 10 ? 33.715 4.634 43.029 1.00 88.10 149 PRO B CA 1
ATOM 712 C C . PRO B 1 10 ? 32.396 3.869 42.993 1.00 84.52 149 PRO B C 1
ATOM 713 O O . PRO B 1 10 ? 32.396 2.650 42.819 1.00 77.61 149 PRO B O 1
ATOM 717 N N . ALA B 1 11 ? 31.288 4.589 43.159 1.00 80.77 150 ALA B N 1
ATOM 718 C CA . ALA B 1 11 ? 29.983 3.949 43.200 1.00 75.24 150 ALA B CA 1
ATOM 719 C C . ALA B 1 11 ? 29.636 3.371 41.828 1.00 72.64 150 ALA B C 1
ATOM 720 O O . ALA B 1 11 ? 29.941 3.986 40.799 1.00 77.65 150 ALA B O 1
ATOM 722 N N . PRO B 1 12 ? 29.007 2.197 41.776 1.00 62.37 151 PRO B N 1
ATOM 723 C CA . PRO B 1 12 ? 28.624 1.628 40.479 1.00 59.08 151 PRO B CA 1
ATOM 724 C C . PRO B 1 12 ? 27.629 2.527 39.768 1.00 55.64 151 PRO B C 1
ATOM 725 O O . PRO B 1 12 ? 26.785 3.167 40.398 1.00 54.37 151 PRO B O 1
ATOM 729 N N . ARG B 1 13 ? 27.729 2.563 38.440 1.00 54.23 152 ARG B N 1
ATOM 730 C CA . ARG B 1 13 ? 26.864 3.423 37.644 1.00 43.41 152 ARG B CA 1
ATOM 731 C C . ARG B 1 13 ? 25.483 2.801 37.485 1.00 38.53 152 ARG B C 1
ATOM 732 O O . ARG B 1 13 ? 25.350 1.649 37.063 1.00 37.22 152 ARG B O 1
ATOM 740 N N . LEU B 1 14 ? 24.456 3.584 37.779 1.00 37.55 153 LEU B N 1
ATOM 741 C CA . LEU B 1 14 ? 23.079 3.148 37.620 1.00 35.89 153 LEU B CA 1
ATOM 742 C C . LEU B 1 14 ? 22.603 3.402 36.192 1.00 36.33 153 LEU B C 1
ATOM 743 O O . LEU B 1 14 ? 22.688 4.531 35.688 1.00 38.38 153 LEU B O 1
ATOM 748 N N . MET B 1 15 ? 22.123 2.344 35.538 1.00 31.34 154 MET B N 1
ATOM 749 C CA . MET B 1 15 ? 21.441 2.443 34.258 1.00 28.65 154 MET B CA 1
ATOM 750 C C . MET B 1 15 ? 19.979 2.085 34.474 1.00 29.08 154 MET B C 1
ATOM 751 O O . MET B 1 15 ? 19.675 1.070 35.114 1.00 34.02 154 MET B O 1
ATOM 756 N N . TRP B 1 16 ? 19.078 2.906 33.948 1.00 27.09 155 TRP B N 1
ATOM 757 C CA . TRP B 1 16 ? 17.659 2.562 33.897 1.00 26.12 155 TRP B CA 1
ATOM 758 C C . TRP B 1 16 ? 17.380 1.906 32.544 1.00 27.67 155 TRP B C 1
ATOM 759 O O . TRP B 1 16 ? 17.436 2.573 31.504 1.00 26.85 155 TRP B O 1
ATOM 770 N N . LEU B 1 17 ? 17.105 0.603 32.554 1.00 30.00 156 LEU B N 1
ATOM 771 C CA . LEU B 1 17 ? 17.013 -0.204 31.336 1.00 22.75 156 LEU B CA 1
ATOM 772 C C . LEU B 1 17 ? 15.565 -0.409 30.911 1.00 24.59 156 LEU B C 1
ATOM 773 O O . LEU B 1 17 ? 14.696 -0.682 31.741 1.00 30.02 156 LEU B O 1
ATOM 778 N N . TYR B 1 18 ? 15.325 -0.308 29.605 1.00 21.30 157 TYR B N 1
ATOM 779 C CA . TYR B 1 18 ? 13.997 -0.395 29.013 1.00 25.24 157 TYR B CA 1
ATOM 780 C C . TYR B 1 18 ? 14.005 -1.472 27.940 1.00 27.47 157 TYR B C 1
ATOM 781 O O . TYR B 1 18 ? 14.940 -1.544 27.134 1.00 20.68 157 TYR B O 1
ATOM 790 N N . ARG B 1 19 ? 12.985 -2.322 27.941 1.00 24.76 158 ARG B N 1
ATOM 791 C CA . ARG B 1 19 ? 12.876 -3.351 26.913 1.00 30.34 158 ARG B CA 1
ATOM 792 C C . ARG B 1 19 ? 12.322 -2.730 25.640 1.00 27.43 158 ARG B C 1
ATOM 793 O O . ARG B 1 19 ? 11.449 -1.853 25.691 1.00 30.74 158 ARG B O 1
ATOM 801 N N . ASN B 1 20 ? 12.839 -3.184 24.498 1.00 32.84 159 ASN B N 1
ATOM 802 C CA . ASN B 1 20 ? 12.440 -2.643 23.200 1.00 29.79 159 ASN B CA 1
ATOM 803 C C . ASN B 1 20 ? 11.017 -3.069 22.887 1.00 33.36 159 ASN B C 1
ATOM 804 O O . ASN B 1 20 ? 10.748 -4.255 22.702 1.00 57.99 159 ASN B O 1
ATOM 809 N N . GLY B 1 21 ? 10.098 -2.116 22.833 1.00 45.60 160 GLY B N 1
ATOM 810 C CA . GLY B 1 21 ? 8.744 -2.409 22.418 1.00 51.32 160 GLY B CA 1
ATOM 811 C C . GLY B 1 21 ? 7.813 -2.871 23.516 1.00 56.63 160 GLY B C 1
ATOM 812 O O . GLY B 1 21 ? 6.614 -3.033 23.258 1.00 66.77 160 GLY B O 1
ATOM 813 N N . ASP B 1 22 ? 8.323 -3.117 24.722 1.00 49.94 161 ASP B N 1
ATOM 814 C CA . ASP B 1 22 ? 7.471 -3.307 25.897 1.00 56.66 161 ASP B CA 1
ATOM 815 C C . ASP B 1 22 ? 6.935 -1.931 26.282 1.00 51.36 161 ASP B C 1
ATOM 816 O O . ASP B 1 22 ? 7.478 -1.236 27.145 1.00 44.94 161 ASP B O 1
ATOM 821 N N . LYS B 1 23 ? 5.840 -1.541 25.622 1.00 49.20 162 LYS B N 1
ATOM 822 C CA . LYS B 1 23 ? 5.327 -0.176 25.729 1.00 57.73 162 LYS B CA 1
ATOM 823 C C . LYS B 1 23 ? 5.032 0.229 27.172 1.00 58.96 162 LYS B C 1
ATOM 824 O O . LYS B 1 23 ? 5.072 1.419 27.504 1.00 55.39 162 LYS B O 1
ATOM 830 N N . HIS B 1 24 ? 4.721 -0.727 28.043 1.00 62.27 163 HIS B N 1
ATOM 831 C CA . HIS B 1 24 ? 4.364 -0.400 29.416 1.00 60.17 163 HIS B CA 1
ATOM 832 C C . HIS B 1 24 ? 5.460 -0.770 30.409 1.00 54.89 163 HIS B C 1
ATOM 833 O O . HIS B 1 24 ? 5.230 -0.728 31.619 1.00 59.91 163 HIS B O 1
ATOM 840 N N . ASP B 1 25 ? 6.651 -1.101 29.924 1.00 52.81 164 ASP B N 1
ATOM 841 C CA . ASP B 1 25 ? 7.805 -1.318 30.789 1.00 49.45 164 ASP B CA 1
ATOM 842 C C . ASP B 1 25 ? 8.150 -0.032 31.540 1.00 42.92 164 ASP B C 1
ATOM 843 O O . ASP B 1 25 ? 8.447 0.995 30.926 1.00 41.16 164 ASP B O 1
ATOM 848 N N . ASP B 1 26 ? 8.131 -0.091 32.868 1.00 44.34 165 ASP B N 1
ATOM 849 C CA . ASP B 1 26 ? 8.500 1.068 33.670 1.00 54.13 165 ASP B CA 1
ATOM 850 C C . ASP B 1 26 ? 10.003 1.252 33.800 1.00 52.22 165 ASP B C 1
ATOM 851 O O . ASP B 1 26 ? 10.436 2.308 34.272 1.00 49.52 165 ASP B O 1
ATOM 856 N N . GLY B 1 27 ? 10.799 0.274 33.403 1.00 37.51 166 GLY B N 1
ATOM 857 C CA . GLY B 1 27 ? 12.239 0.438 33.483 1.00 34.28 166 GLY B CA 1
ATOM 858 C C . GLY B 1 27 ? 12.848 -0.360 34.620 1.00 34.95 166 GLY B C 1
ATOM 859 O O . GLY B 1 27 ? 12.276 -0.464 35.711 1.00 37.89 166 GLY B O 1
ATOM 860 N N . THR B 1 28 ? 14.034 -0.907 34.373 1.00 32.61 167 THR B N 1
ATOM 861 C CA . THR B 1 28 ? 14.707 -1.784 35.332 1.00 36.89 167 THR B CA 1
ATOM 862 C C . THR B 1 28 ? 16.030 -1.154 35.738 1.00 33.68 167 THR B C 1
ATOM 863 O O . THR B 1 28 ? 16.868 -0.879 34.855 1.00 29.49 167 THR B O 1
ATOM 867 N N . PRO B 1 29 ? 16.260 -0.903 37.035 1.00 35.98 168 PRO B N 1
ATOM 868 C CA . PRO B 1 29 ? 17.587 -0.458 37.479 1.00 33.78 168 PRO B CA 1
ATOM 869 C C . PRO B 1 29 ? 18.630 -1.546 37.274 1.00 49.67 168 PRO B C 1
ATOM 870 O O . PRO B 1 29 ? 18.396 -2.722 37.555 1.00 39.12 168 PRO B O 1
ATOM 874 N N . PHE B 1 30 ? 19.792 -1.147 36.772 1.00 31.27 169 PHE B N 1
ATOM 875 C CA . PHE B 1 30 ? 20.903 -2.074 36.599 1.00 35.96 169 PHE B CA 1
ATOM 876 C C . PHE B 1 30 ? 22.196 -1.355 36.935 1.00 33.72 169 PHE B C 1
ATOM 877 O O . PHE B 1 30 ? 22.504 -0.332 36.322 1.00 32.09 169 PHE B O 1
ATOM 885 N N . PHE B 1 31 ? 22.970 -1.919 37.854 1.00 34.17 170 PHE B N 1
ATOM 886 C CA . PHE B 1 31 ? 24.192 -1.302 38.355 1.00 48.14 170 PHE B CA 1
ATOM 887 C C . PHE B 1 31 ? 25.405 -1.951 37.699 1.00 35.44 170 PHE B C 1
ATOM 888 O O . PHE B 1 31 ? 25.622 -3.157 37.840 1.00 44.30 170 PHE B O 1
ATOM 896 N N . VAL B 1 32 ? 26.182 -1.154 36.972 1.00 35.25 171 VAL B N 1
ATOM 897 C CA . VAL B 1 32 ? 27.391 -1.631 36.302 1.00 34.20 171 VAL B CA 1
ATOM 898 C C . VAL B 1 32 ? 28.505 -1.730 37.334 1.00 43.20 171 VAL B C 1
ATOM 899 O O . VAL B 1 32 ? 28.958 -0.713 37.858 1.00 51.76 171 VAL B O 1
ATOM 903 N N . ARG B 1 33 ? 28.970 -2.947 37.601 1.00 57.51 172 ARG B N 1
ATOM 904 C CA . ARG B 1 33 ? 30.059 -3.186 38.536 1.00 61.12 172 ARG B CA 1
ATOM 905 C C . ARG B 1 33 ? 31.416 -2.991 37.858 1.00 61.71 172 ARG B C 1
ATOM 906 O O . ARG B 1 33 ? 31.531 -3.078 36.633 1.00 59.74 172 ARG B O 1
ATOM 914 N N . PRO B 1 34 ? 32.471 -2.737 38.642 1.00 64.84 173 PRO B N 1
ATOM 915 C CA . PRO B 1 34 ? 33.749 -2.315 38.041 1.00 68.39 173 PRO B CA 1
ATOM 916 C C . PRO B 1 34 ? 34.472 -3.392 37.246 1.00 69.38 173 PRO B C 1
ATOM 917 O O . PRO B 1 34 ? 35.353 -3.045 36.451 1.00 67.61 173 PRO B O 1
ATOM 921 N N . TYR B 1 35 ? 34.156 -4.676 37.436 1.00 68.37 174 TYR B N 1
ATOM 922 C CA . TYR B 1 35 ? 34.877 -5.713 36.702 1.00 75.28 174 TYR B CA 1
ATOM 923 C C . TYR B 1 35 ? 34.427 -5.807 35.247 1.00 77.11 174 TYR B C 1
ATOM 924 O O . TYR B 1 35 ? 35.187 -6.289 34.396 1.00 78.51 174 TYR B O 1
ATOM 933 N N . ILE B 1 36 ? 33.197 -5.389 34.946 1.00 70.72 175 ILE B N 1
ATOM 934 C CA . ILE B 1 36 ? 32.674 -5.443 33.587 1.00 62.10 175 ILE B CA 1
ATOM 935 C C . ILE B 1 36 ? 33.566 -4.593 32.696 1.00 66.03 175 ILE B C 1
ATOM 936 O O . ILE B 1 36 ? 33.630 -3.367 32.844 1.00 67.86 175 ILE B O 1
ATOM 941 N N . LYS B 1 37 ? 34.284 -5.243 31.784 1.00 62.94 176 LYS B N 1
ATOM 942 C CA . LYS B 1 37 ? 35.332 -4.586 31.020 1.00 65.40 176 LYS B CA 1
ATOM 943 C C . LYS B 1 37 ? 35.059 -4.554 29.528 1.00 67.05 176 LYS B C 1
ATOM 944 O O . LYS B 1 37 ? 35.850 -3.964 28.783 1.00 76.59 176 LYS B O 1
ATOM 946 N N . SER B 1 38 ? 33.971 -5.162 29.068 1.00 62.67 177 SER B N 1
ATOM 947 C CA . SER B 1 38 ? 33.634 -5.167 27.655 1.00 59.84 177 SER B CA 1
ATOM 948 C C . SER B 1 38 ? 32.139 -4.940 27.506 1.00 57.53 177 SER B C 1
ATOM 949 O O . SER B 1 38 ? 31.352 -5.221 28.414 1.00 49.36 177 SER B O 1
ATOM 952 N N . MET B 1 39 ? 31.752 -4.413 26.343 1.00 39.04 178 MET B N 1
ATOM 953 C CA . MET B 1 39 ? 30.334 -4.342 26.030 1.00 32.82 178 MET B CA 1
ATOM 954 C C . MET B 1 39 ? 29.710 -5.733 26.042 1.00 38.60 178 MET B C 1
ATOM 955 O O . MET B 1 39 ? 28.600 -5.914 26.552 1.00 36.02 178 MET B O 1
ATOM 960 N N . GLU B 1 40 ? 30.413 -6.732 25.489 1.00 34.91 179 GLU B N 1
ATOM 961 C CA . GLU B 1 40 ? 29.860 -8.078 25.439 1.00 38.84 179 GLU B CA 1
ATOM 962 C C . GLU B 1 40 ? 29.556 -8.588 26.839 1.00 41.98 179 GLU B C 1
ATOM 963 O O . GLU B 1 40 ? 28.495 -9.173 27.076 1.00 41.40 179 GLU B O 1
ATOM 965 N N . SER B 1 41 ? 30.455 -8.341 27.792 1.00 34.92 180 SER B N 1
ATOM 966 C CA . SER B 1 41 ? 30.177 -8.764 29.161 1.00 37.50 180 SER B CA 1
ATOM 967 C C . SER B 1 41 ? 28.950 -8.046 29.709 1.00 39.15 180 SER B C 1
ATOM 968 O O . SER B 1 41 ? 28.097 -8.666 30.354 1.00 40.19 180 SER B O 1
ATOM 971 N N . LEU B 1 42 ? 28.819 -6.746 29.417 1.00 35.56 181 LEU B N 1
ATOM 972 C CA . LEU B 1 42 ? 27.658 -5.983 29.873 1.00 34.95 181 LEU B CA 1
ATOM 973 C C . LEU B 1 42 ? 26.362 -6.552 29.307 1.00 30.85 181 LEU B C 1
ATOM 974 O O . LEU B 1 42 ? 25.365 -6.686 30.025 1.00 31.17 181 LEU B O 1
ATOM 979 N N . TYR B 1 43 ? 26.344 -6.855 28.004 1.00 28.68 182 TYR B N 1
ATOM 980 C CA . TYR B 1 43 ? 25.175 -7.498 27.407 1.00 32.09 182 TYR B CA 1
ATOM 981 C C . TYR B 1 43 ? 24.804 -8.758 28.166 1.00 29.78 182 TYR B C 1
ATOM 982 O O . TYR B 1 43 ? 23.623 -9.004 28.444 1.00 29.78 182 TYR B O 1
ATOM 991 N N . GLN B 1 44 ? 25.807 -9.572 28.491 1.00 32.01 183 GLN B N 1
ATOM 992 C CA . GLN B 1 44 ? 25.553 -10.831 29.187 1.00 36.77 183 GLN B CA 1
ATOM 993 C C . GLN B 1 44 ? 24.920 -10.575 30.545 1.00 35.59 183 GLN B C 1
ATOM 994 O O . GLN B 1 44 ? 23.933 -11.220 30.914 1.00 36.16 183 GLN B O 1
ATOM 1000 N N . GLN B 1 45 ? 25.436 -9.586 31.277 1.00 36.06 184 GLN B N 1
ATOM 1001 C CA . GLN B 1 45 ? 24.899 -9.316 32.606 1.00 38.33 184 GLN B CA 1
ATOM 1002 C C . GLN B 1 45 ? 23.505 -8.709 32.522 1.00 35.78 184 GLN B C 1
ATOM 1003 O O . GLN B 1 45 ? 22.618 -9.067 33.305 1.00 36.89 184 GLN B O 1
ATOM 1009 N N . ILE B 1 46 ? 23.302 -7.781 31.580 1.00 33.30 185 ILE B N 1
ATOM 1010 C CA . ILE B 1 46 ? 21.987 -7.178 31.382 1.00 32.07 185 ILE B CA 1
ATOM 1011 C C . ILE B 1 46 ? 20.971 -8.243 30.985 1.00 31.86 185 ILE B C 1
ATOM 1012 O O . ILE B 1 46 ? 19.857 -8.300 31.525 1.00 32.64 185 ILE B O 1
ATOM 1017 N N . THR B 1 47 ? 21.340 -9.106 30.033 1.00 31.25 186 THR B N 1
ATOM 1018 C CA . THR B 1 47 ? 20.455 -10.197 29.632 1.00 33.91 186 THR B CA 1
ATOM 1019 C C . THR B 1 47 ? 19.946 -10.980 30.836 1.00 33.96 186 THR B C 1
ATOM 1020 O O . THR B 1 47 ? 18.762 -11.333 30.894 1.00 35.19 186 THR B O 1
ATOM 1024 N N . LYS B 1 48 ? 20.816 -11.239 31.818 1.00 35.72 187 LYS B N 1
ATOM 1025 C CA . LYS B 1 48 ? 20.374 -12.003 32.985 1.00 45.12 187 LY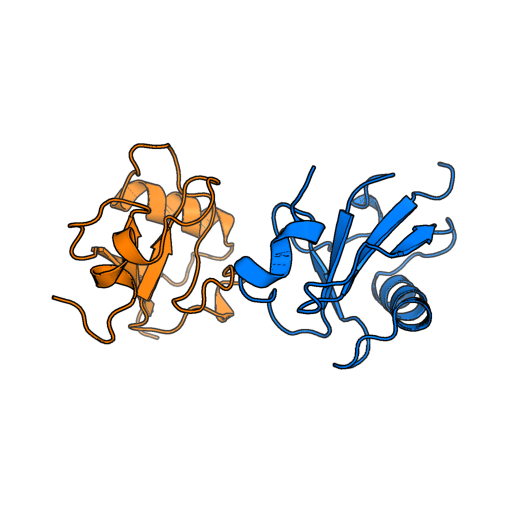S B CA 1
ATOM 1026 C C . LYS B 1 48 ? 19.291 -11.262 33.755 1.00 47.74 187 LYS B C 1
ATOM 1027 O O . LYS B 1 48 ? 18.388 -11.893 34.315 1.00 39.74 187 LYS B O 1
ATOM 1033 N N . GLU B 1 49 ? 19.348 -9.926 33.763 1.00 43.56 188 GLU B N 1
ATOM 1034 C CA . GLU B 1 49 ? 18.434 -9.121 34.566 1.00 46.45 188 GLU B CA 1
ATOM 1035 C C . GLU B 1 49 ? 17.086 -8.876 33.885 1.00 44.26 188 GLU B C 1
ATOM 1036 O O . GLU B 1 49 ? 16.055 -8.877 34.564 1.00 49.93 188 GLU B O 1
ATOM 1042 N N . ILE B 1 50 ? 17.050 -8.662 32.566 1.00 37.03 189 ILE B N 1
ATOM 1043 C CA . ILE B 1 50 ? 15.795 -8.332 31.896 1.00 40.05 189 ILE B CA 1
ATOM 1044 C C . ILE B 1 50 ? 15.289 -9.410 30.920 1.00 50.54 189 ILE B C 1
ATOM 1045 O O . ILE B 1 50 ? 14.098 -9.379 30.575 1.00 53.79 189 ILE B O 1
ATOM 1050 N N . THR B 1 51 ? 16.136 -10.382 30.489 1.00 51.46 190 THR B N 1
ATOM 1051 C CA . THR B 1 51 ? 15.825 -11.432 29.492 1.00 49.01 190 THR B CA 1
ATOM 1052 C C . THR B 1 51 ? 14.747 -11.024 28.490 1.00 34.30 190 THR B C 1
ATOM 1053 O O . THR B 1 51 ? 13.606 -11.495 28.598 1.00 42.18 190 THR B O 1
ATOM 1057 N N . PRO B 1 52 ? 15.065 -10.200 27.489 1.00 33.24 191 PRO B N 1
ATOM 1058 C CA . PRO 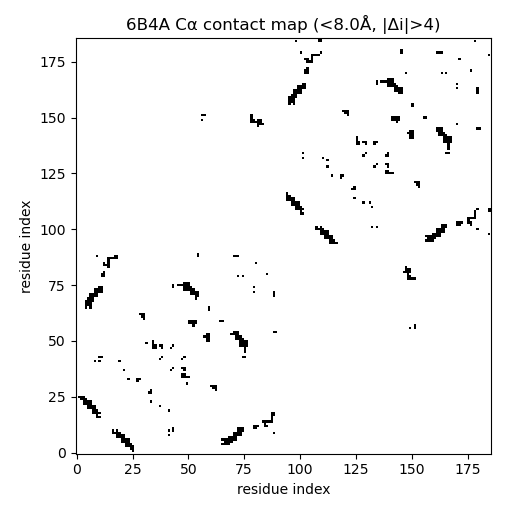B 1 52 ? 14.031 -9.751 26.545 1.00 33.22 191 PRO B CA 1
ATOM 1059 C C . PRO B 1 52 ? 13.378 -10.925 25.833 1.00 48.65 191 PRO B C 1
ATOM 1060 O O . PRO B 1 52 ? 14.001 -11.965 25.606 1.00 43.44 191 PRO B O 1
ATOM 1064 N N . ILE B 1 53 ? 12.103 -10.737 25.477 1.00 56.68 192 ILE B N 1
ATOM 1065 C CA . ILE B 1 53 ? 11.345 -11.790 24.801 1.00 55.29 192 ILE B CA 1
ATOM 1066 C C . ILE B 1 53 ? 12.055 -12.239 23.530 1.00 53.48 192 ILE B C 1
ATOM 1067 O O . ILE B 1 53 ? 12.133 -13.438 23.238 1.00 69.09 192 ILE B O 1
ATOM 1069 N N . ALA B 1 54 ? 12.602 -11.294 22.766 1.00 42.02 193 ALA B N 1
ATOM 1070 C CA . ALA B 1 54 ? 13.190 -11.605 21.469 1.00 48.74 193 ALA B CA 1
ATOM 1071 C C . ALA B 1 54 ? 14.582 -12.215 21.561 1.00 54.06 193 ALA B C 1
ATOM 1072 O O . ALA B 1 54 ? 15.190 -12.477 20.519 1.00 58.43 193 ALA B O 1
ATOM 1074 N N . GLY B 1 55 ? 15.105 -12.446 22.760 1.00 51.10 194 GLY B N 1
ATOM 1075 C CA . GLY B 1 55 ? 16.398 -13.073 22.899 1.00 34.21 194 GLY B CA 1
ATOM 1076 C C . GLY B 1 55 ? 17.364 -12.180 23.648 1.00 30.90 194 GLY B C 1
ATOM 1077 O O . GLY B 1 55 ? 16.997 -11.118 24.154 1.00 30.36 194 GLY B O 1
ATOM 1078 N N . PRO B 1 56 ? 18.627 -12.595 23.714 1.00 31.60 195 PRO B N 1
ATOM 1079 C CA . PRO B 1 56 ? 19.599 -11.882 24.547 1.00 29.39 195 PRO B CA 1
ATOM 1080 C C . PRO B 1 56 ? 19.839 -10.463 24.058 1.00 26.29 195 PRO B C 1
ATOM 1081 O O . PRO B 1 56 ? 19.703 -10.146 22.869 1.00 26.19 195 PRO B O 1
ATOM 1085 N N . VAL B 1 57 ? 20.219 -9.602 25.003 1.00 25.09 196 VAL B N 1
ATOM 1086 C CA . VAL B 1 57 ? 20.547 -8.239 24.628 1.00 27.23 196 VAL B CA 1
ATOM 1087 C C . VAL B 1 57 ? 21.781 -8.244 23.746 1.00 22.58 196 VAL B C 1
ATOM 1088 O O . VAL B 1 57 ? 22.792 -8.886 24.054 1.00 24.36 196 VAL B O 1
ATOM 1092 N N . ARG B 1 58 ? 21.689 -7.545 22.626 1.00 22.16 197 ARG B N 1
ATOM 1093 C CA . ARG B 1 58 ? 22.783 -7.391 21.685 1.00 30.34 197 ARG B CA 1
ATOM 1094 C C . ARG B 1 58 ? 23.175 -5.942 21.453 1.00 23.61 197 ARG B C 1
ATOM 1095 O O . ARG B 1 58 ? 24.248 -5.686 20.894 1.00 27.18 197 ARG B O 1
ATOM 1103 N N . ARG B 1 59 ? 22.328 -4.996 21.818 1.00 20.87 198 ARG B N 1
ATOM 1104 C CA A ARG B 1 59 ? 22.599 -3.600 21.508 0.41 22.97 198 ARG B CA 1
ATOM 1105 C CA B ARG B 1 59 ? 22.589 -3.598 21.500 0.59 22.70 198 ARG B CA 1
ATOM 1106 C C . ARG B 1 59 ? 21.908 -2.728 22.546 1.00 22.64 198 ARG B C 1
ATOM 1107 O O . ARG B 1 59 ? 20.807 -3.053 23.003 1.00 23.60 198 ARG B O 1
ATOM 1122 N N . ILE B 1 60 ? 22.563 -1.620 22.905 1.00 17.31 199 ILE B N 1
ATOM 1123 C CA . ILE B 1 60 ? 22.058 -0.667 23.887 1.00 21.84 199 ILE B CA 1
ATOM 1124 C C . ILE B 1 60 ? 22.096 0.721 23.242 1.00 21.97 199 ILE B C 1
ATOM 1125 O O . ILE B 1 60 ? 23.110 1.097 22.653 1.00 20.68 199 ILE B O 1
ATOM 1130 N N . PHE B 1 61 ? 20.996 1.459 23.339 1.00 17.24 200 PHE B N 1
ATOM 1131 C CA . PHE B 1 61 ? 20.867 2.788 22.751 1.00 20.64 200 PHE B CA 1
ATOM 1132 C C . PHE B 1 61 ? 20.657 3.826 23.850 1.00 22.72 200 PHE B C 1
ATOM 1133 O O . PHE B 1 61 ? 19.920 3.567 24.798 1.00 19.33 200 PHE B O 1
ATOM 1141 N N . ASP B 1 62 ? 21.243 5.028 23.701 1.00 23.91 201 ASP B N 1
ATOM 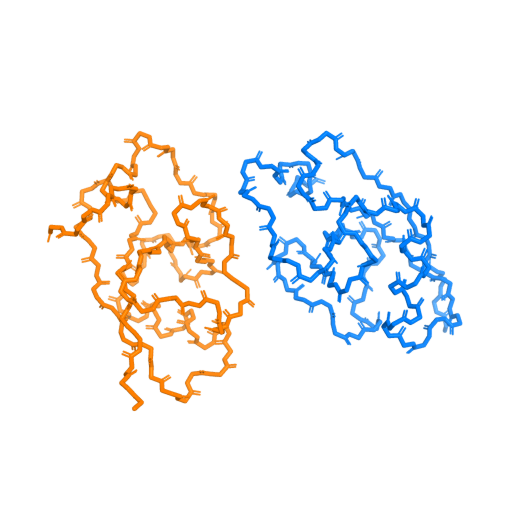1142 C CA . ASP B 1 62 ? 20.805 6.112 24.581 1.00 17.87 201 ASP B CA 1
ATOM 1143 C C . ASP B 1 62 ? 19.499 6.696 24.049 1.00 20.07 201 ASP B C 1
ATOM 1144 O O . ASP B 1 62 ? 18.954 6.241 23.044 1.00 19.69 201 ASP B O 1
ATOM 1149 N N . GLN B 1 63 ? 18.996 7.726 24.734 1.00 19.79 202 GLN B N 1
ATOM 1150 C CA . GLN B 1 63 ? 17.726 8.344 24.385 1.00 19.21 202 GLN B CA 1
ATOM 1151 C C . GLN B 1 63 ? 17.755 9.093 23.050 1.00 16.73 202 GLN B C 1
ATOM 1152 O O . GLN B 1 63 ? 16.689 9.346 22.487 1.00 18.31 202 GLN B O 1
ATOM 1158 N N . ASN B 1 64 ? 18.929 9.447 22.539 1.00 16.98 203 ASN B N 1
ATOM 1159 C CA . ASN B 1 64 ? 19.057 9.940 21.167 1.00 17.83 203 ASN B CA 1
ATOM 1160 C C . ASN B 1 64 ? 19.125 8.811 20.138 1.00 22.74 203 ASN B C 1
ATOM 1161 O O . ASN B 1 64 ? 19.371 9.102 18.970 1.00 22.11 203 ASN B O 1
ATOM 1166 N N . PHE B 1 65 ? 18.954 7.547 20.561 1.00 20.53 204 PHE B N 1
ATOM 1167 C CA . PHE B 1 65 ? 19.131 6.358 19.707 1.00 18.75 204 PHE B CA 1
ATOM 1168 C C . PHE B 1 65 ? 20.531 6.307 19.102 1.00 20.98 204 PHE B C 1
ATOM 1169 O O . PHE B 1 65 ? 20.721 5.862 17.968 1.00 24.41 204 PHE B O 1
ATOM 1177 N N . ARG B 1 66 ? 21.516 6.765 19.870 1.00 21.53 205 ARG B N 1
ATOM 1178 C CA . ARG B 1 66 ? 22.911 6.477 19.587 1.00 20.30 205 ARG B CA 1
ATOM 1179 C C . ARG B 1 66 ? 23.277 5.162 20.267 1.00 27.39 205 ARG B C 1
ATOM 1180 O O . ARG B 1 66 ? 23.008 4.978 21.460 1.00 21.96 205 ARG B O 1
ATOM 1188 N N . VAL B 1 67 ? 23.872 4.255 19.489 1.00 22.18 206 VAL B N 1
ATOM 1189 C CA . VAL B 1 67 ? 24.380 2.984 19.998 1.00 22.05 206 VAL B CA 1
ATOM 1190 C C . VAL B 1 67 ? 25.502 3.233 20.984 1.00 26.14 206 VAL B C 1
ATOM 1191 O O . VAL B 1 67 ? 26.449 3.976 20.694 1.00 23.77 206 VAL B O 1
ATOM 1195 N N . ILE B 1 68 ? 25.431 2.575 22.138 1.00 22.60 207 ILE B N 1
ATOM 1196 C CA . ILE B 1 68 ? 26.534 2.617 23.086 1.00 20.42 207 ILE B CA 1
ATOM 1197 C C . ILE B 1 68 ? 27.609 1.658 22.609 1.00 22.79 207 ILE B C 1
ATOM 1198 O O . ILE B 1 68 ? 27.340 0.468 22.380 1.00 25.26 207 ILE B O 1
ATOM 1203 N N . THR B 1 69 ? 28.837 2.153 22.473 1.00 24.43 208 THR B N 1
ATOM 1204 C CA . THR B 1 69 ? 29.908 1.330 21.933 1.00 29.36 208 THR B CA 1
ATOM 1205 C C . THR B 1 69 ? 31.065 1.149 22.900 1.00 28.70 208 THR B C 1
ATOM 1206 O O . THR B 1 69 ? 32.017 0.439 22.577 1.00 33.03 208 THR B O 1
ATOM 1210 N N . ASP B 1 70 ? 31.010 1.765 24.072 1.00 29.81 209 ASP B N 1
ATOM 1211 C CA . ASP B 1 70 ? 32.100 1.673 25.024 1.00 37.32 209 ASP B CA 1
ATOM 1212 C C . ASP B 1 70 ? 31.552 1.911 26.421 1.00 34.83 209 ASP B C 1
ATOM 1213 O O . ASP B 1 70 ? 30.687 2.772 26.614 1.00 37.10 209 ASP B O 1
ATOM 1218 N N . LEU B 1 71 ? 32.053 1.137 27.385 1.00 39.51 210 LEU B N 1
ATOM 1219 C CA . LEU B 1 71 ? 31.583 1.265 28.759 1.00 37.94 210 LEU B CA 1
ATOM 1220 C C . LEU B 1 71 ? 31.794 2.670 29.303 1.00 36.29 210 LEU B C 1
ATOM 1221 O O . LEU B 1 71 ? 30.993 3.145 30.115 1.00 35.20 210 LEU B O 1
ATOM 1226 N N . ASP B 1 72 ? 32.850 3.350 28.862 1.00 39.99 211 ASP B N 1
ATOM 1227 C CA . ASP B 1 72 ? 33.132 4.700 29.337 1.00 44.32 211 ASP B CA 1
ATOM 1228 C C . ASP B 1 72 ? 32.068 5.709 28.918 1.00 43.32 211 ASP B C 1
ATOM 1229 O O . ASP B 1 72 ? 32.060 6.825 29.443 1.00 49.27 211 ASP B O 1
ATOM 1234 N N . ASP B 1 73 ? 31.166 5.356 27.999 1.00 40.28 212 ASP B N 1
ATOM 1235 C CA . ASP B 1 73 ? 30.132 6.288 27.557 1.00 47.71 212 ASP B CA 1
ATOM 1236 C C . ASP B 1 73 ? 28.833 6.183 28.354 1.00 42.67 212 ASP B C 1
ATOM 1237 O O . ASP B 1 73 ? 27.923 6.993 28.141 1.00 45.24 212 ASP B O 1
ATOM 1242 N N . ILE B 1 74 ? 28.732 5.239 29.273 1.00 31.82 213 ILE B N 1
ATOM 1243 C CA . ILE B 1 74 ? 27.523 5.080 30.075 1.00 30.00 213 ILE B CA 1
ATOM 1244 C C . ILE B 1 74 ? 27.511 6.138 31.167 1.00 35.33 213 ILE B C 1
ATOM 1245 O O . ILE B 1 74 ? 28.505 6.312 31.878 1.00 33.50 213 ILE B O 1
ATOM 1250 N N . VAL B 1 75 ? 26.385 6.837 31.313 1.00 30.65 214 VAL B N 1
ATOM 1251 C CA . VAL B 1 75 ? 26.248 7.931 32.274 1.00 36.94 214 VAL B CA 1
ATOM 1252 C C . VAL B 1 75 ? 25.388 7.446 33.437 1.00 32.64 214 VAL B C 1
ATOM 1253 O O . VAL B 1 75 ? 24.279 6.938 33.232 1.00 29.69 214 VAL B O 1
ATOM 1257 N N . ASP B 1 76 ? 25.907 7.597 34.651 1.00 36.08 215 ASP B N 1
ATOM 1258 C CA . ASP B 1 76 ? 25.178 7.206 35.856 1.00 33.50 215 ASP B CA 1
ATOM 1259 C C . ASP B 1 76 ? 23.810 7.868 35.930 1.00 37.55 215 ASP B C 1
ATOM 1260 O O . ASP B 1 76 ? 23.685 9.090 35.810 1.00 35.24 215 ASP B O 1
ATOM 1265 N N . GLY B 1 77 ? 22.786 7.057 36.163 1.00 31.40 216 GLY B N 1
ATOM 1266 C CA . GLY B 1 77 ? 21.434 7.543 36.273 1.00 31.59 216 GLY B CA 1
ATOM 1267 C C . GLY B 1 77 ? 20.715 7.714 34.962 1.00 30.68 216 GLY B C 1
ATOM 1268 O O . GLY B 1 77 ? 19.506 7.981 34.969 1.00 38.81 216 GLY B O 1
ATOM 1269 N N . ALA B 1 78 ? 21.397 7.537 33.835 1.00 28.08 217 ALA B N 1
ATOM 1270 C CA . ALA B 1 78 ? 20.780 7.743 32.533 1.00 25.84 217 ALA B CA 1
ATOM 1271 C C . ALA B 1 78 ? 19.952 6.525 32.104 1.00 29.10 217 ALA B C 1
ATOM 1272 O O . ALA B 1 78 ? 20.029 5.443 32.680 1.00 26.64 217 ALA B O 1
ATOM 1274 N N . LYS B 1 79 ? 19.160 6.722 31.059 1.00 26.36 218 LYS B N 1
ATOM 1275 C CA . LYS B 1 79 ? 18.191 5.742 30.595 1.00 28.14 218 LYS B CA 1
ATOM 1276 C C . LYS B 1 79 ? 18.642 5.158 29.260 1.00 27.62 218 LYS B C 1
ATOM 1277 O O . LYS B 1 79 ? 19.113 5.893 28.382 1.00 23.89 218 LYS B O 1
ATOM 1283 N N . TYR B 1 80 ? 18.484 3.840 29.108 1.00 26.49 219 TYR B N 1
ATOM 1284 C CA . TYR B 1 80 ? 19.039 3.117 27.966 1.00 25.34 219 TYR B CA 1
ATOM 1285 C C . TYR B 1 80 ? 18.030 2.097 27.457 1.00 26.96 219 TYR B C 1
ATOM 1286 O O . TYR B 1 80 ? 17.307 1.481 28.244 1.00 25.31 219 TYR B O 1
ATOM 1295 N N . LEU B 1 81 ? 17.964 1.951 26.133 1.00 24.57 220 LEU B N 1
ATOM 1296 C CA . LEU B 1 81 ? 17.082 0.989 25.473 1.00 20.47 220 LEU B CA 1
ATOM 1297 C C . LEU B 1 81 ? 17.893 -0.230 25.049 1.00 23.58 220 LEU B C 1
ATOM 1298 O O . LEU B 1 81 ? 18.867 -0.094 24.298 1.00 22.11 220 LEU B O 1
ATOM 1303 N N . CYS B 1 82 ? 17.465 -1.416 25.483 1.00 21.20 221 CYS B N 1
ATOM 1304 C CA . CYS B 1 82 ? 18.107 -2.666 25.105 1.00 22.09 221 CYS B CA 1
ATOM 1305 C C . CYS B 1 82 ? 17.296 -3.354 24.010 1.00 23.87 221 CYS B C 1
ATOM 1306 O O . CYS B 1 82 ? 16.075 -3.494 24.134 1.00 24.57 221 CYS B O 1
ATOM 1309 N N . THR B 1 83 ? 17.982 -3.808 22.968 1.00 20.50 222 THR B N 1
ATOM 1310 C CA . THR B 1 83 ? 17.384 -4.611 21.923 1.00 22.55 222 THR B CA 1
ATOM 1311 C C . THR B 1 83 ? 18.146 -5.923 21.791 1.00 24.88 222 THR B C 1
ATOM 1312 O O . THR B 1 83 ? 19.276 -6.077 22.279 1.00 26.1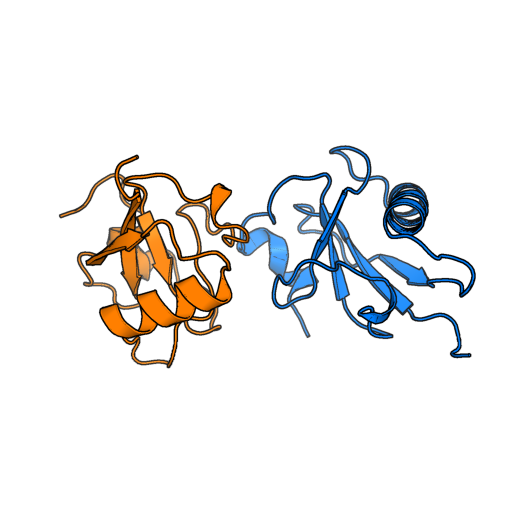4 222 THR B O 1
ATOM 1316 N N . SER B 1 84 ? 17.523 -6.854 21.077 1.00 27.45 223 SER B N 1
ATOM 1317 C CA . SER B 1 84 ? 18.114 -8.156 20.813 1.00 30.64 223 SER B CA 1
ATOM 1318 C C . SER B 1 84 ? 18.698 -8.212 19.414 1.00 34.42 223 SER B C 1
ATOM 1319 O O . SER B 1 84 ? 18.829 -9.295 18.843 1.00 39.06 223 SER B O 1
ATOM 1322 N N . GLY B 1 85 ? 19.046 -7.051 18.856 1.00 38.72 224 GLY B N 1
ATOM 1323 C CA . GLY B 1 85 ? 19.516 -6.928 17.496 1.00 41.12 224 GLY B CA 1
ATOM 1324 C C . GLY B 1 85 ? 18.489 -6.379 16.538 1.00 45.56 224 GLY B C 1
ATOM 1325 O O . GLY B 1 85 ? 18.853 -5.968 15.431 1.00 51.49 224 GLY B O 1
ATOM 1326 N N . GLU B 1 86 ? 17.227 -6.374 16.921 1.00 40.01 225 GLU B N 1
ATOM 1327 C CA . GLU B 1 86 ? 16.208 -5.783 16.078 1.00 39.49 225 GLU B CA 1
ATOM 1328 C C . GLU B 1 86 ? 16.260 -4.261 16.190 1.00 33.15 225 GLU B C 1
ATOM 1329 O O . GLU B 1 86 ? 16.815 -3.717 17.153 1.00 40.24 225 GLU B O 1
ATOM 1335 N N . PRO B 1 87 ? 15.703 -3.547 15.214 1.00 32.27 226 PRO B N 1
ATOM 1336 C CA . PRO B 1 87 ? 15.738 -2.098 15.273 1.00 31.31 226 PRO B CA 1
ATOM 1337 C C . PRO B 1 87 ? 14.967 -1.605 16.480 1.00 32.71 226 PRO B C 1
ATOM 1338 O O . PRO B 1 87 ? 14.030 -2.272 16.958 1.00 30.03 226 PRO B O 1
ATOM 1342 N N . PRO B 1 88 ? 15.310 -0.426 16.991 1.00 28.92 227 PRO B N 1
ATOM 1343 C CA . PRO B 1 88 ? 14.475 0.202 18.012 1.00 31.06 227 PRO B CA 1
ATOM 1344 C C . PRO B 1 88 ? 13.037 0.299 17.530 1.00 34.34 227 PRO B C 1
ATOM 1345 O O . PRO B 1 88 ? 12.766 0.472 16.333 1.00 28.87 227 PRO B O 1
ATOM 1349 N N . ALA B 1 89 ? 12.112 0.150 18.472 1.00 36.81 228 ALA B N 1
ATOM 1350 C CA . ALA B 1 89 ? 10.697 0.293 18.166 1.00 39.52 228 ALA B CA 1
ATOM 1351 C C . ALA B 1 89 ? 10.371 1.750 17.827 1.00 33.38 228 ALA B C 1
ATOM 1352 O O . ALA B 1 89 ? 11.186 2.659 18.005 1.00 32.18 228 ALA B O 1
ATOM 1354 N N . ALA B 1 90 ? 9.148 1.968 17.352 1.00 28.24 229 ALA B N 1
ATOM 1355 C CA . ALA B 1 90 ? 8.699 3.306 16.990 1.00 31.85 229 ALA B CA 1
ATOM 1356 C C . ALA B 1 90 ? 8.632 4.212 18.220 1.00 32.76 229 ALA B C 1
ATOM 1357 O O . ALA B 1 90 ? 8.418 3.753 19.348 1.00 33.27 229 ALA B O 1
ATOM 1359 N N . TYR B 1 91 ? 8.852 5.516 17.994 1.00 37.50 230 TYR B N 1
ATOM 1360 C CA . TYR B 1 91 ? 8.749 6.500 19.075 1.00 34.47 230 TYR B CA 1
ATOM 1361 C C . TYR B 1 91 ? 7.449 6.336 19.843 1.00 36.30 230 TYR B C 1
ATOM 1362 O O . TYR B 1 91 ? 7.416 6.443 21.075 1.00 36.93 230 TYR B O 1
ATOM 1371 N N . ASP B 1 92 ? 6.363 6.094 19.115 1.00 37.51 231 ASP B N 1
ATOM 1372 C CA . ASP B 1 92 ? 5.044 5.925 19.699 1.00 42.37 231 ASP B CA 1
ATOM 1373 C C . ASP B 1 92 ? 4.999 4.782 20.707 1.00 42.82 231 ASP B C 1
ATOM 1374 O O . ASP B 1 92 ? 4.145 4.790 21.600 1.00 41.72 231 ASP B O 1
ATOM 1379 N N . ARG B 1 93 ? 5.895 3.807 20.591 1.00 37.73 232 ARG B N 1
ATOM 1380 C CA . ARG B 1 93 ? 5.956 2.708 2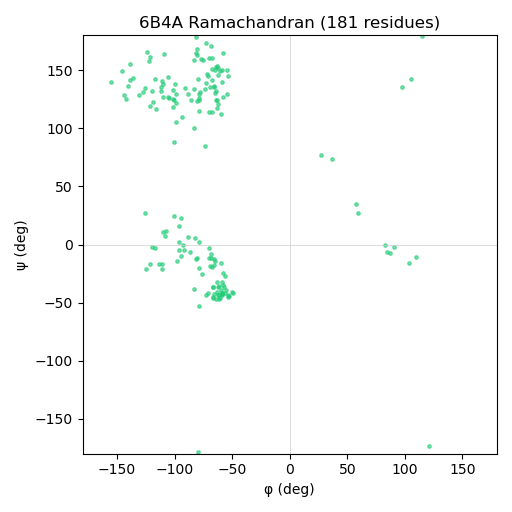1.541 1.00 41.55 232 ARG B CA 1
ATOM 1381 C C . ARG B 1 93 ? 6.993 2.922 22.641 1.00 41.09 232 ARG B C 1
ATOM 1382 O O . ARG B 1 93 ? 7.136 2.060 23.502 1.00 34.08 232 ARG B O 1
ATOM 1390 N N . LEU B 1 94 ? 7.697 4.062 22.659 1.00 41.53 233 LEU B N 1
ATOM 1391 C CA . LEU B 1 94 ? 8.818 4.254 23.575 1.00 33.75 233 LEU B CA 1
ATOM 1392 C C . LEU B 1 94 ? 8.668 5.520 24.424 1.00 38.07 233 LEU B C 1
ATOM 1393 O O . LEU B 1 94 ? 9.665 6.101 24.861 1.00 30.56 233 LEU B O 1
ATOM 1398 N N . GLU B 1 95 ? 7.433 5.953 24.678 1.00 37.76 234 GLU B N 1
ATOM 1399 C CA . GLU B 1 95 ? 7.222 7.177 25.443 1.00 36.31 234 GLU B CA 1
ATOM 1400 C C . GLU B 1 95 ? 7.842 7.075 26.828 1.00 42.76 234 GLU B C 1
ATOM 1401 O O . GLU B 1 95 ? 8.432 8.042 27.322 1.00 36.02 234 GLU B O 1
ATOM 1403 N N . LYS B 1 96 ? 7.733 5.901 27.463 1.00 35.61 235 LYS B N 1
ATOM 1404 C CA . LYS B 1 96 ? 8.296 5.718 28.795 1.00 35.60 235 LYS B CA 1
ATOM 1405 C C . LYS B 1 96 ? 9.810 5.809 28.782 1.00 31.53 235 LYS B C 1
ATOM 1406 O O . LYS B 1 96 ? 10.409 6.432 29.671 1.00 32.76 235 LYS B O 1
ATOM 1412 N N . PHE B 1 97 ? 10.450 5.188 27.787 1.00 28.00 236 PHE B N 1
ATOM 1413 C CA . PHE B 1 97 ? 11.906 5.254 27.688 1.00 26.74 236 PHE B CA 1
ATOM 1414 C C . PHE B 1 97 ? 12.376 6.669 27.374 1.00 25.18 236 PHE B C 1
ATOM 1415 O O . PHE B 1 97 ? 13.419 7.105 27.874 1.00 24.04 236 PHE B O 1
ATOM 1423 N N . LEU B 1 98 ? 11.622 7.399 26.555 1.00 30.57 237 LEU B N 1
ATOM 1424 C CA . LEU B 1 98 ? 12.060 8.699 26.065 1.00 30.34 237 LEU B CA 1
ATOM 1425 C C . LEU B 1 98 ? 11.715 9.856 27.002 1.00 33.40 237 LEU B C 1
ATOM 1426 O O . LEU B 1 98 ? 12.146 10.987 26.750 1.00 36.00 237 LEU B O 1
ATOM 1431 N N . SER B 1 99 ? 10.969 9.619 28.071 1.00 34.34 238 SER B N 1
ATOM 1432 C CA . SER B 1 99 ? 10.650 10.730 28.956 1.00 38.63 238 SER B CA 1
ATOM 1433 C C . SER B 1 99 ? 11.866 11.105 29.805 1.00 36.52 238 SER B C 1
ATOM 1434 O O . SER B 1 99 ? 12.799 10.311 30.000 1.00 36.52 238 SER B O 1
ATOM 1437 N N . GLU B 1 100 ? 11.854 12.344 30.309 1.00 45.53 239 GLU B N 1
ATOM 1438 C CA . GLU B 1 100 ? 12.916 12.772 31.215 1.00 43.98 239 GLU B CA 1
ATOM 1439 C C . GLU B 1 100 ? 12.893 12.003 32.523 1.00 50.53 239 GLU B C 1
ATOM 1440 O O . GLU B 1 100 ? 13.902 11.994 33.232 1.00 60.53 239 GLU B O 1
ATOM 1446 N N . TRP B 1 101 ? 11.785 11.342 32.845 1.00 54.99 240 TRP B N 1
ATOM 1447 C CA . TRP B 1 101 ? 11.550 10.789 34.169 1.00 59.43 240 TRP B CA 1
ATOM 1448 C C . TRP B 1 101 ? 11.615 9.267 34.175 1.00 55.53 240 TRP B C 1
ATOM 1449 O O . TRP B 1 101 ? 11.561 8.606 33.135 1.00 52.87 240 TRP B O 1
ATOM 1460 N N . VAL B 1 102 ? 11.738 8.729 35.388 1.00 64.46 241 VAL B N 1
ATOM 1461 C CA . VAL B 1 102 ? 11.595 7.306 35.675 1.00 63.89 241 VAL B CA 1
ATOM 1462 C C . VAL B 1 102 ? 10.473 7.162 36.693 1.00 65.14 241 VAL B C 1
ATOM 1463 O O . VAL B 1 102 ? 10.569 7.699 37.802 1.00 67.63 241 VAL B O 1
ATOM 1467 N N . ILE B 1 103 ? 9.412 6.451 36.318 1.00 68.16 242 ILE B N 1
ATOM 1468 C CA . ILE B 1 103 ? 8.332 6.136 37.250 1.00 76.82 242 ILE B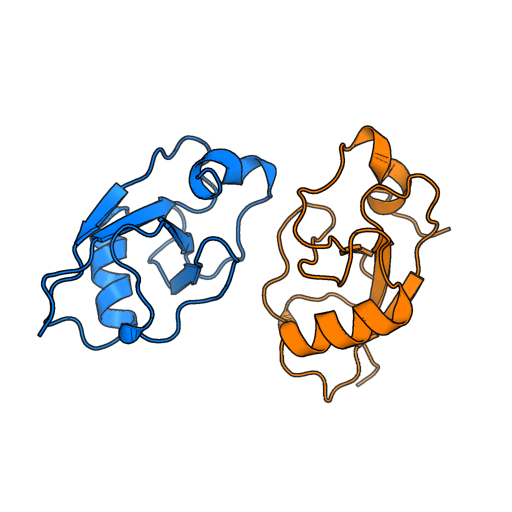 CA 1
ATOM 1469 C C . ILE B 1 103 ? 8.271 4.626 37.460 1.00 81.46 242 ILE B C 1
ATOM 1470 O O . ILE B 1 103 ? 8.897 4.090 38.378 1.00 82.93 242 ILE B O 1
#

Solvent-accessible surface area: 10222 Å² total; per-residue (Å²): 148,104,82,60,51,32,0,91,0,19,68,30,21,57,38,153,12,112,18,32,69,20,131,2,28,103,168,13,93,60,29,118,46,0,18,66,32,0,26,76,105,2,95,21,120,71,26,91,3,159,79,0,0,38,59,107,15,50,64,10,103,74,12,125,78,7,91,96,39,28,31,3,2,1,0,18,28,58,49,0,10,24,60,106,126,3,140,71,4,47,58,147,176,91,48,73,32,0,62,1,6,69,31,30,67,81,139,14,70,19,31,62,15,99,6,132,116,151,11,92,51,28,56,32,0,37,119,53,0,26,145,105,3,93,17,117,77,22,64,2,130,34,0,2,36,64,95,18,94,2,11,21,65,18,127,64,6,94,89,36,30,12,4,0,0,0,22,48,62,81,22,28,63,144,107,105,5,72,73,2,56,42,143,176,54,113

InterPro domains:
  IPR003533 Doublecortin domain [PF03607] (175-226)
  IPR003533 Doublecortin domain [PS50309] (152-226)
  IPR003533 Doublecortin domain [SM00537] (147-231)
  IPR008907 Tubulin polymerization-promoting protein [PF05517] (64-105)
  IPR036572 Doublecortin domain superfamily [G3DSA:3.10.20.230] (143-241)
  IPR036572 Doublecortin domain superfamily [SSF89837] (138-242)

Organism: Toxoplasma gondii (strain ATCC 50861 / VEG) (NCBI:txid432359)

Sequence (186 aa):
IPAPRLMWLYRNGDKHDDGTPFFVRPYIKSMESLYQQITKEITPIAGPVRRIFDQNFRVITDLDDIVDGAKYLCTSGEPPAAYDRLEKFLSEPAPRLMWLYRNGDKHDDGTPFFVRPYIKSMESLYQQITKEITPIAGPVRRRIFDQNFRVITDLDDIVDGAKYLCTSGEPPAAYDRLEKFLSEWVI

Foldseek 3Di:
DDFWAWEFEDEFQQLPDLTDIDTHHPVQFAPVSVQVVVCVPPVHPVDTWDWKAFLVRDTDHGPVPDHHPGYIYTDNPDGGDDPSSCPSSNDD/DFFAWEFEDEFLPLPDLTDIDTHDPVPFAVVSVQVVVCVVPVHPVGTFDWKAFLVRDTDHGPVPDHGPGYIYTDPPDGGDDPVSCVSRNDPDGD

Secondary structure (DSSP, 8-state):
-PPPEEEEEEETT-TT---EEEEE-TT--SHHHHHHHHHHHH--TTSS--EEE-TT-PBP-SGGG--TTEEEEEESSSPPPPGGG-HHHH--/-PPEEEEEEETT-TT---EEEEE-TT--SHHHHHHHHHHHH--TTSS--EEE-TT-PBP--GGG--TT-EEEEESSSPPPPGGG-HHHHSS---

Nearest PDB structures (foldseek):
  6b4a-assembly1_A  TM=1.011E+00  e=7.092E-21  Toxoplasma gondii
  2dnf-assembly1_A  TM=9.284E-01  e=5.288E-06  Homo sapiens
  5io9-assembly2_B  TM=8.412E-01  e=4.646E-06  Homo sapiens
  6rf2-assembly1_C  TM=8.430E-01  e=1.140E-03  Homo sapiens
  1t0y-assembly1_A  TM=5.410E-01  e=3.522E-02  Caenorhabditis elegans

Radius of gyration: 17.89 Å; Cα contacts (8 Å, |Δi|>4): 349; chains: 2; bounding box: 47×30×47 Å

B-factor: mean 45.6, std 16.59, range [16.45, 96.67]